Protein AF-A0A7R9HN26-F1 (afdb_monomer_lite)

Secondary structure (DSSP, 8-state):
-B-GGGGTT-TTS---HHHHHHHHHTS----EEEHHHHHHHHHHGGGGHHHHHHHTTSEEEPPTTSSSPPPHHHHHHHHHTTT-TT-PPEE-S-HHHHHHHHHSTT--EEEEETTEEEEPPPPHHHHHHHHHHHHHHHSPPHHHHHHHHHHHHHTT-----S----PPPPPPPPGGGS--------------------PPP-----HHHHHHHHHHHHHHHHHH--

Organism: NCBI:txid170555

Foldseek 3Di:
DEALQQPLVPPPDPAPCVPQVCVVVVHDDADEDEPLRLVVNVVVPPSRVVVNVNNVVGHYDYFPQPPPRDHRLVRVDVCCDQANPVLDEYEYPDPVSVVSQLNRANHWYWGDDHNHIDIDDRHPRNVVVVVVVCCVVPPQPPVRVVVVVVVCVVVVVPPPPPPPVPPDPPDDPDPVPDDDDDDDDDDDDDDDDDDDDDDDDPDDDDPVVVVVVVVVVVVVVVVVVD

pLDDT: mean 77.86, std 18.65, range [29.52, 96.06]

Radius of gyration: 32.42 Å; chains: 1; bounding box: 67×62×97 Å

Structure (mmCIF, N/CA/C/O backbone):
data_AF-A0A7R9HN26-F1
#
_entry.id   AF-A0A7R9HN26-F1
#
loop_
_atom_site.group_PDB
_atom_site.id
_atom_site.type_symbol
_atom_site.label_atom_id
_atom_site.label_alt_id
_atom_site.label_comp_id
_atom_site.label_asym_id
_atom_site.label_entity_id
_atom_site.label_seq_id
_atom_site.pdbx_PDB_ins_code
_atom_site.Cartn_x
_atom_site.Cartn_y
_atom_site.Cartn_z
_atom_site.occupancy
_atom_site.B_iso_or_equiv
_atom_site.auth_seq_id
_atom_site.auth_comp_id
_atom_site.auth_asym_id
_atom_site.auth_atom_id
_atom_site.pdbx_PDB_model_num
ATOM 1 N N . MET A 1 1 ? -1.290 -4.586 3.586 1.00 49.47 1 MET A N 1
ATOM 2 C CA . MET A 1 1 ? -1.528 -3.744 4.770 1.00 49.47 1 MET A CA 1
ATOM 3 C C . MET A 1 1 ? -2.700 -2.845 4.491 1.00 49.47 1 MET A C 1
ATOM 5 O O . MET A 1 1 ? -2.677 -2.164 3.473 1.00 49.47 1 MET A O 1
ATOM 9 N N . LEU A 1 2 ? -3.720 -2.919 5.337 1.00 50.34 2 LEU A N 1
ATOM 10 C CA . LEU A 1 2 ? -4.926 -2.104 5.226 1.00 50.34 2 LEU A CA 1
ATOM 11 C C . LEU A 1 2 ? -4.742 -0.807 6.033 1.00 50.34 2 LEU A C 1
ATOM 13 O O . LEU A 1 2 ? -4.215 -0.860 7.142 1.00 50.34 2 LEU A O 1
ATOM 17 N N . SER A 1 3 ? -5.102 0.338 5.451 1.00 43.00 3 SER A N 1
ATOM 18 C CA . SER A 1 3 ? -5.106 1.655 6.111 1.00 43.00 3 SER A CA 1
ATOM 19 C C . SER A 1 3 ? -6.468 1.945 6.753 1.00 43.00 3 SER A C 1
ATOM 21 O O . SER A 1 3 ? -7.490 1.485 6.248 1.00 43.00 3 SER A O 1
ATOM 23 N N . SER A 1 4 ? -6.472 2.732 7.831 1.00 41.75 4 SER A N 1
ATOM 24 C CA . SER A 1 4 ? -7.631 3.128 8.656 1.00 41.75 4 SER A CA 1
ATOM 25 C C . SER A 1 4 ? -8.745 3.837 7.874 1.00 41.75 4 SER A C 1
ATOM 27 O O . SER A 1 4 ? -9.917 3.664 8.182 1.00 41.75 4 SER A O 1
ATOM 29 N N . THR A 1 5 ? -8.398 4.568 6.815 1.00 47.69 5 THR A N 1
ATOM 30 C CA . THR A 1 5 ? -9.335 5.337 5.975 1.00 47.69 5 THR A CA 1
ATOM 31 C C . THR A 1 5 ? -10.152 4.488 5.004 1.00 47.69 5 THR A C 1
ATOM 33 O O . THR A 1 5 ? -10.906 5.030 4.200 1.00 47.69 5 THR A O 1
ATOM 36 N N . ALA A 1 6 ? -10.000 3.159 5.021 1.00 47.62 6 ALA A N 1
ATOM 37 C CA . ALA A 1 6 ? -10.590 2.296 4.007 1.00 47.62 6 ALA A CA 1
ATOM 38 C C . ALA A 1 6 ? -12.131 2.215 4.027 1.00 47.62 6 ALA A C 1
ATOM 40 O O . ALA A 1 6 ? -12.697 1.588 3.132 1.00 47.62 6 ALA A O 1
ATOM 41 N N . GLU A 1 7 ? -12.801 2.843 4.998 1.00 49.84 7 GLU A N 1
ATOM 42 C CA . GLU A 1 7 ? -14.206 2.546 5.307 1.00 49.84 7 GLU A CA 1
ATOM 43 C C . GLU A 1 7 ? -15.131 3.764 5.434 1.00 49.84 7 GLU A C 1
ATOM 45 O O . GLU A 1 7 ? -16.344 3.591 5.540 1.00 49.84 7 GLU A O 1
ATOM 50 N N . ASP A 1 8 ? -14.616 4.993 5.319 1.00 48.31 8 ASP A N 1
ATOM 51 C CA . ASP A 1 8 ? -15.431 6.209 5.505 1.00 48.31 8 ASP A CA 1
ATOM 52 C C . ASP A 1 8 ? -16.493 6.434 4.402 1.00 48.31 8 ASP A C 1
ATOM 54 O O . ASP A 1 8 ? -17.332 7.326 4.512 1.00 48.31 8 ASP A O 1
ATOM 58 N N . GLY A 1 9 ? -16.497 5.627 3.335 1.00 39.44 9 GLY A N 1
ATOM 59 C CA . GLY A 1 9 ? -17.510 5.683 2.276 1.00 39.44 9 GLY A CA 1
ATOM 60 C C . GLY A 1 9 ? -18.591 4.602 2.339 1.00 39.44 9 GLY A C 1
ATOM 61 O O . GLY A 1 9 ? -19.418 4.554 1.431 1.00 39.44 9 GLY A O 1
ATOM 62 N N . GLU A 1 10 ? -18.556 3.681 3.313 1.00 40.94 10 GLU A N 1
ATOM 63 C CA . GLU A 1 10 ? -19.122 2.353 3.053 1.00 40.94 10 GLU A CA 1
ATOM 64 C C . GLU A 1 10 ? -19.660 1.588 4.279 1.00 40.94 10 GLU A C 1
ATOM 66 O O . GLU A 1 10 ? -19.556 0.369 4.356 1.00 40.94 10 GLU A O 1
ATOM 71 N N . ILE A 1 11 ? -20.327 2.260 5.222 1.00 43.88 11 ILE A N 1
ATOM 72 C CA . ILE A 1 11 ? -21.072 1.545 6.284 1.00 43.88 11 ILE A CA 1
ATOM 73 C C . ILE A 1 11 ? -22.340 0.855 5.718 1.00 43.88 11 ILE A C 1
ATOM 75 O O . ILE A 1 11 ? -22.861 -0.084 6.317 1.00 43.88 11 ILE A O 1
ATOM 79 N N . GLU A 1 12 ? -22.811 1.228 4.519 1.00 44.06 12 GLU A N 1
ATOM 80 C CA . GLU A 1 12 ? -23.963 0.578 3.863 1.00 44.06 12 GLU A CA 1
ATOM 81 C C . GLU A 1 12 ? -23.637 -0.730 3.125 1.00 44.06 12 GLU A C 1
ATOM 83 O O . GLU A 1 12 ? -24.548 -1.466 2.738 1.00 44.06 12 GLU A O 1
ATOM 88 N N . ASN A 1 13 ? -22.362 -1.079 2.940 1.00 49.19 13 ASN A N 1
ATOM 89 C CA . ASN A 1 13 ? -22.001 -2.226 2.116 1.00 49.19 13 ASN A CA 1
ATOM 90 C C . ASN A 1 13 ? -21.044 -3.163 2.850 1.00 49.19 13 ASN A C 1
ATOM 92 O O . ASN A 1 13 ? -19.831 -2.999 2.823 1.00 49.19 13 ASN A O 1
ATOM 96 N N . GLN A 1 14 ? -21.616 -4.208 3.443 1.00 56.56 14 GLN A N 1
ATOM 97 C CA . GLN A 1 14 ? -20.903 -5.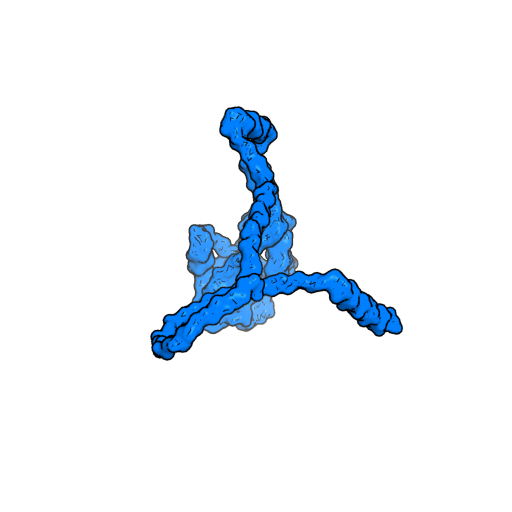333 4.049 1.00 56.56 14 GLN A CA 1
ATOM 98 C C . GLN A 1 14 ? -19.987 -6.036 3.030 1.00 56.56 14 GLN A C 1
ATOM 100 O O . GLN A 1 14 ? -20.379 -6.992 2.358 1.00 56.56 14 GLN A O 1
ATOM 105 N N . VAL A 1 15 ? -18.753 -5.559 2.896 1.00 67.06 15 VAL A N 1
ATOM 106 C CA . VAL A 1 15 ? -17.711 -6.207 2.101 1.00 67.06 15 VAL A CA 1
ATOM 107 C C . VAL A 1 15 ? -16.846 -7.052 3.031 1.00 67.06 15 VAL A C 1
ATOM 109 O O . VAL A 1 15 ? -16.063 -6.538 3.823 1.00 67.06 15 VAL A O 1
ATOM 112 N N . ASN A 1 16 ? -16.941 -8.378 2.909 1.00 80.50 16 ASN A N 1
ATOM 113 C CA . ASN A 1 16 ? -16.061 -9.300 3.630 1.00 80.50 16 ASN A CA 1
ATOM 114 C C . ASN A 1 16 ? -14.661 -9.309 2.993 1.00 80.50 16 ASN A C 1
ATOM 116 O O . ASN A 1 16 ? -14.330 -10.187 2.190 1.00 80.50 16 ASN A O 1
ATOM 120 N N . ILE A 1 17 ? -13.821 -8.341 3.374 1.00 83.62 17 ILE A N 1
ATOM 121 C CA . ILE A 1 17 ? -12.449 -8.145 2.863 1.00 83.62 17 ILE A CA 1
ATOM 122 C C . ILE A 1 17 ? -11.616 -9.435 2.966 1.00 83.62 17 ILE A C 1
ATOM 124 O O . ILE A 1 17 ? -10.848 -9.763 2.058 1.00 83.62 17 ILE A O 1
ATOM 128 N N . ARG A 1 18 ? -11.813 -10.206 4.045 1.00 84.31 18 ARG A N 1
ATOM 129 C CA . ARG A 1 18 ? -11.118 -11.475 4.305 1.00 84.31 18 ARG A CA 1
ATOM 130 C C . ARG A 1 18 ? -11.355 -12.533 3.230 1.00 84.31 18 ARG A C 1
ATOM 132 O O . ARG A 1 18 ? -10.456 -13.319 2.960 1.00 84.31 18 ARG A O 1
ATOM 139 N N . GLU A 1 19 ? -12.536 -12.552 2.623 1.00 85.44 19 GLU A N 1
ATOM 140 C CA . GLU A 1 19 ? -12.870 -13.509 1.569 1.00 85.44 19 GLU A CA 1
ATOM 141 C C . GLU A 1 19 ? -12.665 -12.935 0.173 1.00 85.44 19 GLU A C 1
ATOM 143 O O . GLU A 1 19 ? -12.217 -13.641 -0.729 1.00 85.44 19 GLU A O 1
ATOM 148 N N . GLN A 1 20 ? -13.013 -11.664 -0.025 1.00 87.38 20 GLN A N 1
ATOM 149 C CA . GLN A 1 20 ? -13.007 -11.063 -1.352 1.00 87.38 20 GLN A CA 1
ATOM 150 C C . GLN A 1 20 ? -11.598 -10.814 -1.885 1.00 87.38 20 GLN A C 1
ATOM 152 O O . GLN A 1 20 ? -11.372 -11.025 -3.072 1.00 87.38 20 GLN A O 1
ATOM 157 N N . ILE A 1 21 ? -10.642 -10.405 -1.042 1.00 89.56 21 ILE A N 1
ATOM 158 C CA . ILE A 1 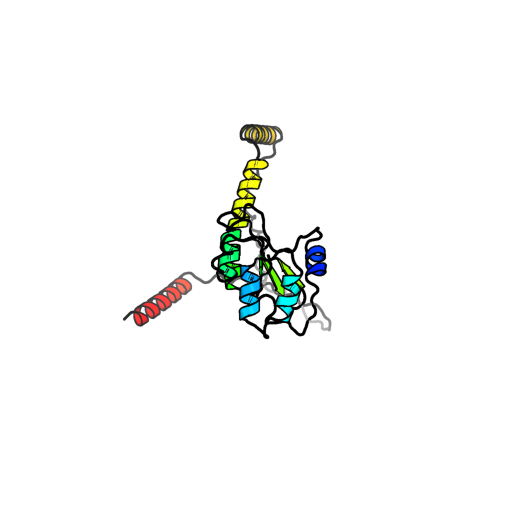21 ? -9.270 -10.151 -1.505 1.00 89.56 21 ILE A CA 1
ATOM 159 C C . ILE A 1 21 ? -8.598 -11.433 -2.030 1.00 89.56 21 ILE A C 1
ATOM 161 O O . ILE A 1 21 ? -8.080 -11.388 -3.147 1.00 89.56 21 ILE A O 1
ATOM 165 N N . PRO A 1 22 ? -8.619 -12.574 -1.308 1.00 91.69 22 PRO A N 1
ATOM 166 C CA . PRO A 1 22 ? -8.092 -13.832 -1.839 1.00 91.69 22 PRO A CA 1
ATOM 167 C C . PRO A 1 22 ? -8.783 -14.280 -3.130 1.00 91.69 22 PRO A C 1
ATOM 169 O O . PRO A 1 22 ? -8.108 -14.695 -4.066 1.00 91.69 22 PRO A O 1
ATOM 172 N N . LYS A 1 23 ? -10.118 -14.142 -3.209 1.00 91.19 23 LYS A N 1
ATOM 173 C CA . LYS A 1 23 ? -10.894 -14.467 -4.420 1.00 91.19 23 LYS A CA 1
ATOM 174 C C . LYS A 1 23 ? -10.490 -13.586 -5.606 1.00 91.19 23 LYS A C 1
ATOM 176 O O . LYS A 1 23 ? -10.356 -14.089 -6.710 1.00 91.19 23 LYS A O 1
ATOM 181 N N . TYR A 1 24 ? -10.274 -12.292 -5.377 1.00 91.25 24 TYR A N 1
ATOM 182 C CA . TYR A 1 24 ? -9.886 -11.338 -6.416 1.00 91.25 24 TYR A CA 1
ATOM 183 C C . TYR A 1 24 ? -8.452 -11.546 -6.920 1.00 91.25 24 TYR A C 1
ATOM 185 O O . TYR A 1 24 ? -8.186 -11.374 -8.105 1.00 91.25 24 TYR A O 1
ATOM 193 N N . LEU A 1 25 ? -7.523 -11.899 -6.027 1.00 91.25 25 LEU A N 1
ATOM 194 C CA . LEU A 1 25 ? -6.126 -12.157 -6.386 1.00 91.25 25 LEU A CA 1
ATOM 195 C C . LEU A 1 25 ? -5.873 -13.601 -6.844 1.00 91.25 25 LEU A C 1
ATOM 197 O O . LEU A 1 25 ? -4.751 -13.899 -7.245 1.00 91.25 25 LEU A O 1
ATOM 201 N N . GLU A 1 26 ? -6.882 -14.477 -6.754 1.00 92.69 26 GLU A N 1
ATOM 202 C CA . GLU A 1 26 ? -6.790 -15.918 -7.037 1.00 92.69 26 GLU A CA 1
ATOM 203 C C . GLU A 1 26 ? -5.602 -16.587 -6.318 1.00 92.69 26 GLU A C 1
ATOM 205 O O . GLU A 1 26 ? -4.936 -17.479 -6.840 1.00 92.69 26 GLU A O 1
ATOM 210 N N . ALA A 1 27 ? -5.310 -16.123 -5.100 1.00 91.88 27 ALA A N 1
ATOM 211 C CA . ALA A 1 27 ? -4.133 -16.519 -4.339 1.00 91.88 27 ALA A CA 1
ATOM 212 C C . ALA A 1 27 ? -4.418 -16.545 -2.835 1.00 91.88 27 ALA A C 1
ATOM 214 O O . ALA A 1 27 ? -5.320 -15.870 -2.332 1.00 91.88 27 ALA A O 1
ATOM 215 N N . GLU A 1 28 ? -3.604 -17.291 -2.089 1.00 92.19 28 GLU A N 1
ATOM 216 C CA . GLU A 1 28 ? -3.614 -17.235 -0.630 1.00 92.19 28 GLU A CA 1
ATOM 217 C C . GLU A 1 28 ? -2.995 -15.920 -0.146 1.00 92.19 28 GLU A C 1
ATOM 219 O O . GLU A 1 28 ? -1.841 -15.601 -0.441 1.00 92.19 28 GLU A O 1
ATOM 224 N N . VAL A 1 29 ? -3.762 -15.145 0.623 1.00 92.50 29 VAL A N 1
ATOM 225 C 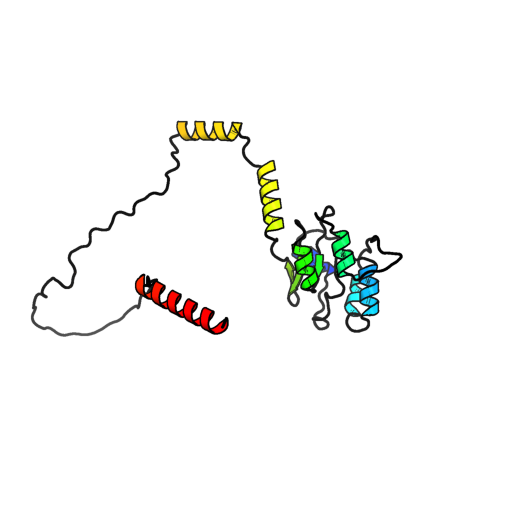CA . VAL A 1 29 ? -3.351 -13.812 1.078 1.00 92.50 29 VAL A CA 1
ATOM 226 C C . VAL A 1 29 ? -3.368 -13.747 2.597 1.00 92.50 29 VAL A C 1
ATOM 228 O O . VAL A 1 29 ? -4.354 -14.092 3.245 1.00 92.50 29 VAL A O 1
ATOM 231 N N . LYS A 1 30 ? -2.279 -13.230 3.172 1.00 93.19 30 LYS A N 1
ATOM 232 C CA . LYS A 1 30 ? -2.203 -12.882 4.595 1.00 93.19 30 LYS A CA 1
ATOM 233 C C . LYS A 1 30 ? -2.514 -11.401 4.771 1.00 93.19 30 LYS A C 1
ATOM 235 O O . LYS A 1 30 ? -1.733 -10.541 4.363 1.00 93.19 30 LYS A O 1
ATOM 240 N N . LEU A 1 31 ? -3.659 -11.108 5.382 1.00 92.62 31 LEU A N 1
ATOM 241 C CA . LEU A 1 31 ? -4.041 -9.744 5.733 1.00 92.62 31 LEU A CA 1
ATOM 242 C C . LEU A 1 31 ? -3.331 -9.328 7.021 1.00 92.62 31 LEU A C 1
ATOM 244 O O . LEU A 1 31 ? -3.377 -10.034 8.029 1.00 92.62 31 LEU A O 1
ATOM 248 N N . LEU A 1 32 ? -2.651 -8.185 6.951 1.00 94.50 32 LEU A N 1
ATOM 249 C CA . LEU A 1 32 ? -1.826 -7.646 8.026 1.00 94.50 32 LEU A CA 1
ATOM 250 C C . LEU A 1 32 ? -2.171 -6.179 8.281 1.00 94.50 32 LEU A C 1
ATOM 252 O O . LEU A 1 32 ? -2.456 -5.431 7.338 1.00 94.50 32 LEU A O 1
ATOM 256 N N . THR A 1 33 ? -2.057 -5.775 9.541 1.00 94.62 33 THR A N 1
ATOM 257 C CA . THR A 1 33 ? -2.163 -4.389 10.012 1.00 94.62 33 THR A CA 1
ATOM 258 C C . THR A 1 33 ? -0.950 -4.012 10.869 1.00 94.62 33 THR A C 1
ATOM 260 O O . THR A 1 33 ? -0.081 -4.848 11.110 1.00 94.62 33 THR A O 1
ATOM 263 N N . THR A 1 34 ? -0.854 -2.763 11.319 1.00 95.06 34 THR A N 1
ATOM 264 C CA . THR A 1 34 ? 0.200 -2.289 12.228 1.00 95.06 34 THR A CA 1
ATOM 265 C C . THR A 1 34 ? -0.412 -1.665 13.474 1.00 95.06 34 THR A C 1
ATOM 267 O O . THR A 1 34 ? -1.555 -1.208 13.459 1.00 95.06 34 THR A O 1
ATOM 270 N N . GLN A 1 35 ? 0.369 -1.592 14.552 1.00 94.12 35 GLN A N 1
ATOM 271 C CA . GLN A 1 35 ? -0.090 -0.959 15.789 1.00 94.12 35 GLN A CA 1
ATOM 272 C C . GLN A 1 35 ? -0.461 0.519 15.578 1.00 94.12 35 GLN A C 1
ATOM 274 O O . GLN A 1 35 ? -1.442 0.991 16.143 1.00 94.12 35 GLN A O 1
ATOM 279 N N . CYS A 1 36 ? 0.275 1.240 14.725 1.00 95.31 36 CYS A N 1
ATOM 280 C CA . CYS A 1 36 ? -0.034 2.633 14.396 1.00 95.31 36 CYS A CA 1
ATOM 281 C C . CYS A 1 36 ? -1.402 2.791 13.723 1.00 95.31 36 CYS A C 1
ATOM 283 O O . CYS A 1 36 ? -2.131 3.713 14.073 1.00 95.31 36 CYS A O 1
ATOM 285 N N . VAL A 1 37 ? -1.763 1.884 12.804 1.00 94.44 37 VAL A N 1
ATOM 286 C CA . VAL A 1 37 ? -3.075 1.899 12.129 1.00 94.44 37 VAL A CA 1
ATOM 287 C C . VAL A 1 37 ? -4.201 1.686 13.139 1.00 94.44 37 VAL A C 1
ATOM 289 O O . VAL A 1 37 ? -5.195 2.403 13.103 1.00 94.44 37 VAL A O 1
ATOM 292 N N . ILE A 1 38 ? -4.033 0.730 14.059 1.00 93.69 38 ILE A N 1
ATOM 293 C CA . ILE A 1 38 ? -5.032 0.439 15.097 1.00 93.69 38 ILE A CA 1
ATOM 294 C C . ILE A 1 38 ? -5.228 1.660 16.007 1.00 93.69 38 ILE A C 1
ATOM 296 O O . ILE A 1 38 ? -6.360 2.082 16.216 1.00 93.69 38 ILE A O 1
ATOM 300 N N . ILE A 1 39 ? -4.136 2.261 16.494 1.00 93.88 39 ILE A N 1
ATOM 301 C CA . ILE A 1 39 ? -4.187 3.432 17.387 1.00 93.88 39 ILE A CA 1
ATOM 302 C C . ILE A 1 39 ? -4.808 4.645 16.685 1.00 93.88 39 ILE A C 1
ATOM 304 O O . ILE A 1 39 ? -5.548 5.406 17.301 1.00 93.88 39 ILE A O 1
ATOM 308 N N . GLU A 1 40 ? -4.501 4.867 15.408 1.00 93.62 40 GLU A N 1
ATOM 309 C CA . GLU A 1 40 ? -5.102 5.963 14.646 1.00 93.62 40 GLU A CA 1
ATOM 310 C C . GLU A 1 40 ? -6.605 5.749 14.432 1.00 93.62 40 GLU A C 1
ATOM 312 O O . GLU A 1 40 ? -7.383 6.669 14.670 1.00 93.62 40 GLU A O 1
ATOM 317 N N . ALA A 1 41 ? -7.027 4.534 14.069 1.00 91.62 41 ALA A N 1
ATOM 318 C CA . ALA A 1 41 ? -8.444 4.200 13.934 1.00 91.62 41 ALA A CA 1
ATOM 319 C C . ALA A 1 41 ? -9.204 4.333 15.269 1.00 91.62 41 ALA A C 1
ATOM 321 O O . ALA A 1 41 ? -10.327 4.829 15.291 1.00 91.62 41 ALA A O 1
ATOM 322 N N . GLU A 1 42 ? -8.584 3.979 16.400 1.00 92.62 42 GLU A N 1
ATOM 323 C CA . GLU A 1 42 ? -9.153 4.215 17.738 1.00 92.62 42 GLU A CA 1
ATOM 324 C C . GLU A 1 42 ? -9.339 5.705 18.045 1.00 92.62 42 GLU A C 1
ATOM 326 O O . GLU A 1 42 ? -10.343 6.083 18.646 1.00 92.62 42 GLU A O 1
ATOM 331 N N . LYS A 1 43 ? -8.406 6.560 17.606 1.00 92.81 43 LYS A N 1
ATOM 332 C CA . LYS A 1 43 ? -8.500 8.019 17.780 1.00 92.81 43 LYS A CA 1
ATOM 333 C C . LYS A 1 43 ? -9.591 8.655 16.921 1.00 92.81 43 LYS A C 1
ATOM 335 O O . LYS A 1 43 ? -10.176 9.646 17.347 1.00 92.81 43 LYS A O 1
ATOM 340 N N . LEU A 1 44 ? -9.846 8.112 15.731 1.00 88.88 44 LEU A N 1
ATOM 341 C CA . LEU A 1 44 ? -10.915 8.575 14.837 1.00 88.88 44 LEU A CA 1
ATOM 342 C C . LEU A 1 44 ? -12.315 8.227 15.382 1.00 88.88 44 LEU A C 1
ATOM 344 O O . LEU A 1 44 ? -13.276 8.947 15.124 1.00 88.88 44 LEU A O 1
ATOM 348 N N . GLY A 1 45 ? -12.426 7.183 16.208 1.00 87.81 45 GLY A N 1
ATOM 349 C CA . GLY A 1 45 ? -13.622 6.908 17.000 1.00 87.81 45 GLY A CA 1
ATOM 350 C C . GLY A 1 45 ? -14.770 6.295 16.196 1.00 87.81 45 GLY A C 1
ATOM 351 O O . GLY A 1 45 ? -14.587 5.315 15.474 1.00 87.81 45 GLY A O 1
ATOM 352 N N . SER A 1 46 ? -15.986 6.823 16.373 1.00 86.00 46 SER A N 1
ATOM 353 C CA . SER A 1 46 ? -17.220 6.204 15.868 1.00 86.00 46 SER A CA 1
ATOM 354 C C . SER A 1 46 ? -17.330 6.166 14.343 1.00 86.00 46 SER A C 1
ATOM 356 O O . SER A 1 46 ? -17.999 5.273 13.828 1.00 86.00 46 SER A O 1
ATOM 358 N N . SER A 1 47 ? -16.662 7.073 13.619 1.00 83.94 47 SER A N 1
ATOM 359 C CA . SER A 1 47 ? -16.717 7.121 12.150 1.00 83.94 47 SER A CA 1
ATOM 360 C C . SER A 1 47 ? -16.132 5.867 11.497 1.00 83.94 47 SER A C 1
ATOM 362 O O . SER A 1 47 ? -16.678 5.375 10.517 1.00 83.94 47 SER A O 1
ATOM 364 N N . VAL A 1 48 ? -15.076 5.302 12.090 1.00 85.12 48 VAL A N 1
ATOM 365 C CA . VAL A 1 48 ? -14.340 4.133 11.577 1.00 85.12 48 VAL A CA 1
ATOM 366 C C . VAL A 1 48 ? -14.456 2.919 12.500 1.00 85.12 48 VAL A C 1
ATOM 368 O O . VAL A 1 48 ? -13.618 2.018 12.472 1.00 85.12 48 VAL A O 1
ATOM 371 N N . PHE A 1 49 ? -15.483 2.866 13.353 1.00 87.12 49 PHE A N 1
ATOM 372 C CA . PHE A 1 49 ? -15.606 1.790 14.340 1.00 87.12 49 PHE A CA 1
ATOM 373 C C . PHE A 1 49 ? -15.759 0.406 13.690 1.00 87.12 49 PHE A C 1
ATOM 375 O O . PHE A 1 49 ? -15.145 -0.561 14.147 1.00 87.12 49 PHE A O 1
ATOM 382 N N . GLY A 1 50 ? -16.520 0.316 12.591 1.00 86.19 50 GLY A N 1
ATOM 383 C CA . GLY A 1 50 ? -16.607 -0.904 11.779 1.00 86.19 50 GLY A CA 1
ATOM 384 C C . GLY A 1 50 ? -15.225 -1.357 11.298 1.00 86.19 50 GLY A C 1
ATOM 385 O O . GLY A 1 50 ? -14.842 -2.513 11.505 1.00 86.19 50 GLY A O 1
ATOM 386 N N . ALA A 1 51 ? -14.432 -0.400 10.816 1.00 84.56 51 ALA A N 1
ATOM 387 C CA . ALA A 1 51 ? -13.083 -0.639 10.316 1.00 84.56 51 ALA A CA 1
ATOM 388 C C . ALA A 1 51 ? -12.153 -1.141 11.381 1.00 84.56 51 ALA A C 1
ATOM 390 O O . ALA A 1 51 ? -11.413 -2.103 11.187 1.00 84.56 51 ALA A O 1
ATOM 391 N N . LEU A 1 52 ? -12.225 -0.516 12.547 1.00 89.50 52 LEU A N 1
ATOM 392 C CA . LEU A 1 52 ? -11.427 -0.903 13.683 1.00 89.50 52 LEU A CA 1
ATOM 393 C C . LEU A 1 52 ? -11.688 -2.365 14.068 1.00 89.50 52 LEU A C 1
ATOM 395 O O . LEU A 1 52 ? -10.739 -3.099 14.346 1.00 89.50 52 LEU A O 1
ATOM 399 N N . MET A 1 53 ? -12.950 -2.807 14.057 1.00 89.38 53 MET A N 1
ATOM 400 C CA . MET A 1 53 ? -13.307 -4.194 14.374 1.00 89.38 53 MET A CA 1
ATOM 401 C C . MET A 1 53 ? -12.755 -5.185 13.352 1.00 89.38 53 MET A C 1
ATOM 403 O O . MET A 1 53 ? -12.252 -6.238 13.741 1.00 89.38 53 MET A O 1
ATOM 407 N N . ILE A 1 54 ? -12.793 -4.844 12.065 1.00 88.69 54 ILE A N 1
ATOM 408 C CA . ILE A 1 54 ? -12.248 -5.686 10.995 1.00 88.69 54 ILE A CA 1
ATOM 409 C C . ILE A 1 54 ? -10.716 -5.723 11.072 1.00 88.69 54 ILE A C 1
ATOM 411 O O . ILE A 1 54 ? -10.109 -6.794 11.055 1.00 88.69 54 ILE A O 1
ATOM 415 N N . VAL A 1 55 ? -10.076 -4.564 11.225 1.00 89.44 55 VAL A N 1
ATOM 416 C CA . VAL A 1 55 ? -8.617 -4.430 11.281 1.00 89.44 55 VAL A CA 1
ATOM 417 C C . VAL A 1 55 ? -8.023 -5.189 12.470 1.00 89.44 55 VAL A C 1
ATOM 419 O O . VAL A 1 55 ? -6.974 -5.816 12.316 1.00 89.44 55 VAL A O 1
ATOM 422 N N . LYS A 1 56 ? -8.701 -5.205 13.626 1.00 90.81 56 LYS A N 1
ATOM 423 C CA . LYS A 1 56 ? -8.279 -5.975 14.812 1.00 90.81 56 LYS A CA 1
ATOM 424 C C . LYS A 1 56 ? -8.289 -7.494 14.607 1.00 90.81 56 LYS A C 1
ATOM 426 O O . LYS A 1 56 ? -7.619 -8.199 15.355 1.00 90.81 56 LYS A O 1
ATOM 431 N N . GLN A 1 57 ? -9.013 -8.010 13.611 1.00 90.12 57 GLN A N 1
ATOM 432 C CA . GLN A 1 57 ? -9.012 -9.441 13.278 1.00 90.12 57 GLN A CA 1
ATOM 433 C C . GLN A 1 57 ? -7.796 -9.854 12.437 1.00 90.12 57 GLN A C 1
ATOM 435 O O . GLN A 1 57 ? -7.510 -11.046 12.306 1.00 90.12 57 GLN A O 1
ATOM 440 N N . PHE A 1 58 ? -7.094 -8.897 11.826 1.00 91.12 58 PHE A N 1
ATOM 441 C CA . PHE A 1 58 ? -5.916 -9.175 11.011 1.00 91.12 58 PHE A CA 1
ATOM 442 C C . PHE A 1 58 ? -4.661 -9.350 11.863 1.00 91.12 58 PHE A C 1
ATOM 444 O O . PHE A 1 58 ? -4.578 -8.898 13.001 1.00 91.12 58 PHE A O 1
ATOM 451 N N . GLY A 1 59 ? -3.644 -9.998 11.290 1.00 92.88 59 GLY A N 1
ATOM 452 C CA . GLY A 1 59 ? -2.369 -10.164 11.979 1.00 92.88 59 GLY A CA 1
ATOM 453 C C . GLY A 1 59 ? -1.663 -8.821 12.169 1.00 92.88 59 GLY A C 1
ATOM 454 O O . GLY A 1 59 ? -1.426 -8.096 11.200 1.00 92.88 59 GLY A O 1
ATOM 455 N N . THR A 1 60 ? -1.281 -8.495 13.402 1.00 93.06 60 THR A N 1
ATOM 456 C CA . THR A 1 60 ? -0.509 -7.281 13.687 1.00 93.06 60 THR A CA 1
ATOM 457 C C . THR A 1 60 ? 0.965 -7.499 13.361 1.00 93.06 60 THR A C 1
ATOM 459 O O . THR A 1 60 ? 1.650 -8.308 13.988 1.00 93.06 60 THR A O 1
ATOM 462 N N . HIS A 1 61 ? 1.479 -6.747 12.394 1.00 93.00 61 HIS A N 1
ATOM 463 C CA . HIS A 1 61 ? 2.901 -6.672 12.104 1.00 93.00 61 HIS A CA 1
ATOM 464 C C . HIS A 1 61 ? 3.559 -5.618 12.998 1.00 93.00 61 HIS A C 1
ATOM 466 O O . HIS A 1 61 ? 3.104 -4.476 13.087 1.00 93.00 61 HIS A O 1
ATOM 472 N N . LYS A 1 62 ? 4.672 -5.988 13.636 1.00 91.88 62 LYS A N 1
ATOM 473 C CA . LYS A 1 62 ? 5.450 -5.070 14.475 1.00 91.88 62 LYS A CA 1
ATOM 474 C C . LYS A 1 62 ? 6.100 -4.001 13.594 1.00 91.88 62 LYS A C 1
ATOM 476 O O . LYS A 1 62 ? 6.864 -4.326 12.686 1.00 91.88 62 LYS A O 1
ATOM 481 N N . CYS A 1 63 ? 5.771 -2.738 13.839 1.00 92.25 63 CYS A N 1
ATOM 482 C CA . CYS A 1 63 ? 6.426 -1.581 13.231 1.00 92.25 63 CYS A CA 1
ATOM 483 C C . CYS A 1 63 ? 7.475 -0.999 14.193 1.00 92.25 63 CYS A C 1
ATOM 485 O O . CYS A 1 63 ? 7.399 -1.222 15.399 1.00 92.25 63 CYS A O 1
ATOM 487 N N . GLY A 1 64 ? 8.425 -0.211 13.685 1.00 91.94 64 GLY A N 1
ATOM 488 C CA . GLY A 1 64 ? 9.460 0.456 14.495 1.00 91.94 64 GLY A CA 1
ATOM 489 C C . GLY A 1 64 ? 8.969 1.635 15.351 1.00 91.94 64 GLY A C 1
ATOM 490 O O . GLY A 1 64 ? 9.782 2.422 15.814 1.00 91.94 64 GLY A O 1
ATOM 491 N N . HIS A 1 65 ? 7.655 1.787 15.540 1.00 93.50 65 HIS A N 1
ATOM 492 C CA . HIS A 1 65 ? 7.018 2.957 16.160 1.00 93.50 65 HIS A CA 1
ATOM 493 C C . HIS A 1 65 ? 6.199 2.596 17.413 1.00 93.50 65 HIS A C 1
ATOM 495 O O . HIS A 1 65 ? 5.232 3.284 17.733 1.00 93.50 65 HIS A O 1
ATOM 501 N N . ASN A 1 66 ? 6.529 1.496 18.098 1.00 84.75 66 ASN A N 1
ATOM 502 C CA . ASN A 1 66 ? 5.744 1.024 19.248 1.00 84.75 66 ASN A CA 1
ATOM 503 C C . ASN A 1 66 ? 5.741 2.035 20.406 1.00 84.75 66 ASN A C 1
ATOM 505 O O . ASN A 1 66 ? 4.694 2.264 21.002 1.00 84.75 66 ASN A O 1
ATOM 509 N N . ASP A 1 67 ? 6.881 2.677 20.674 1.00 87.19 67 ASP A N 1
ATOM 510 C CA . ASP A 1 67 ? 7.019 3.631 21.785 1.00 87.19 67 ASP A CA 1
ATOM 511 C C . ASP A 1 67 ? 6.398 4.998 21.467 1.00 87.19 67 ASP A C 1
ATOM 513 O O . ASP A 1 67 ? 5.914 5.703 22.350 1.00 87.19 67 ASP A O 1
ATOM 517 N N . LYS A 1 68 ? 6.424 5.389 20.187 1.00 92.12 68 LYS A N 1
ATOM 518 C CA . LYS A 1 68 ? 5.893 6.664 19.689 1.00 92.12 68 LYS A CA 1
ATOM 519 C C . LYS A 1 68 ? 5.073 6.421 18.422 1.00 92.12 68 LYS A C 1
ATOM 521 O O . LYS A 1 68 ? 5.630 6.476 17.323 1.00 92.12 68 LYS A O 1
ATOM 526 N N . PRO A 1 69 ? 3.762 6.152 18.560 1.00 93.62 69 PRO A N 1
ATOM 527 C CA . PRO A 1 69 ? 2.884 5.933 17.423 1.00 93.62 69 PRO A CA 1
ATOM 528 C C . PRO A 1 69 ? 2.863 7.147 16.493 1.00 93.62 69 PRO A C 1
ATOM 530 O O . PRO A 1 69 ? 2.623 8.275 16.924 1.00 93.62 69 PRO A O 1
ATOM 533 N N . VAL A 1 70 ? 3.086 6.894 15.208 1.00 96.00 70 VAL A N 1
ATOM 534 C CA . VAL A 1 70 ? 2.999 7.885 14.126 1.00 96.00 70 VAL A CA 1
ATOM 535 C C . VAL A 1 70 ? 1.698 7.686 13.333 1.00 96.00 70 VAL A C 1
ATOM 537 O O . VAL A 1 70 ? 1.074 6.630 13.479 1.00 96.00 70 VAL A O 1
ATOM 540 N N . PRO A 1 71 ? 1.278 8.648 12.489 1.00 95.06 71 PRO A N 1
ATOM 541 C CA . PRO A 1 71 ? 0.129 8.466 11.598 1.00 95.06 71 PRO A CA 1
ATOM 542 C C . PRO A 1 71 ? 0.269 7.215 10.721 1.00 95.06 71 PRO A C 1
ATOM 544 O O . PRO A 1 71 ? 1.391 6.840 10.348 1.00 95.06 71 PRO A O 1
ATOM 547 N N . ALA A 1 72 ? -0.843 6.561 10.362 1.00 94.38 72 ALA A N 1
ATOM 548 C CA . ALA A 1 72 ? -0.775 5.289 9.638 1.00 94.38 72 ALA A CA 1
ATOM 549 C C . ALA A 1 72 ? -0.088 5.428 8.283 1.00 94.38 72 ALA A C 1
ATOM 551 O O . ALA A 1 72 ? 0.710 4.565 7.918 1.00 94.38 72 ALA A O 1
ATOM 552 N N . SER A 1 73 ? -0.345 6.522 7.562 1.00 94.81 73 SER A N 1
ATOM 553 C CA . SER A 1 73 ? 0.278 6.804 6.266 1.00 94.81 73 SER A CA 1
ATOM 554 C C . SER A 1 73 ? 1.808 6.784 6.359 1.00 94.81 73 SER A C 1
ATOM 556 O O . SER A 1 73 ? 2.472 6.074 5.604 1.00 94.81 73 SER A O 1
ATOM 558 N N . VAL A 1 74 ? 2.370 7.471 7.357 1.00 95.56 74 VAL A N 1
ATOM 559 C CA . VAL A 1 74 ? 3.816 7.518 7.623 1.00 95.56 74 VAL A CA 1
ATOM 560 C C . VAL A 1 74 ? 4.346 6.144 8.033 1.00 95.56 74 VAL A C 1
ATOM 562 O O . VAL A 1 74 ? 5.393 5.714 7.547 1.00 95.56 74 VAL A O 1
ATOM 565 N N . CYS A 1 75 ? 3.618 5.423 8.890 1.00 96.06 75 CYS A N 1
ATOM 566 C CA . CYS A 1 75 ? 4.012 4.085 9.322 1.00 96.06 75 CYS A CA 1
ATOM 567 C C . CYS A 1 75 ? 4.100 3.107 8.139 1.00 96.06 75 CYS A C 1
ATOM 569 O O . CYS A 1 75 ? 5.114 2.432 7.965 1.00 96.06 75 CYS A O 1
ATOM 571 N N . LEU A 1 76 ? 3.067 3.071 7.294 1.00 95.25 76 LEU A N 1
ATOM 572 C CA . LEU A 1 76 ? 2.987 2.182 6.135 1.00 95.25 76 LEU A CA 1
ATOM 573 C C . LEU A 1 76 ? 4.071 2.499 5.097 1.00 95.25 76 LEU A C 1
ATOM 575 O O . LEU A 1 76 ? 4.710 1.581 4.585 1.00 95.25 76 LEU A O 1
ATOM 579 N N . LEU A 1 77 ? 4.337 3.781 4.831 1.00 95.19 77 LEU A N 1
ATOM 580 C CA . LEU A 1 77 ? 5.420 4.196 3.933 1.00 95.19 77 LEU A CA 1
ATOM 581 C C . LEU A 1 77 ? 6.802 3.818 4.481 1.00 95.19 77 LEU A C 1
ATOM 583 O O . LEU A 1 77 ? 7.637 3.305 3.737 1.00 95.19 77 LEU A O 1
ATOM 587 N N . SER A 1 78 ? 7.026 3.995 5.786 1.00 95.12 78 SER A N 1
ATOM 588 C CA . SER A 1 78 ? 8.261 3.564 6.456 1.00 95.12 78 SER A CA 1
ATOM 589 C C . SER A 1 78 ? 8.485 2.051 6.317 1.00 95.12 78 SER A C 1
ATOM 591 O O . SER A 1 78 ? 9.594 1.606 6.025 1.00 95.12 78 SER A O 1
ATOM 593 N N . MET A 1 79 ? 7.418 1.249 6.414 1.00 94.06 79 MET A N 1
ATOM 594 C CA . MET A 1 79 ? 7.492 -0.206 6.238 1.00 94.06 79 MET A CA 1
ATOM 595 C C . MET A 1 79 ? 7.774 -0.660 4.802 1.00 94.06 79 MET A C 1
ATOM 597 O O . MET A 1 79 ? 8.393 -1.709 4.608 1.00 94.06 79 MET A O 1
ATOM 601 N N . LEU A 1 80 ? 7.315 0.091 3.800 1.00 94.19 80 LEU A N 1
ATOM 602 C CA . LEU A 1 80 ? 7.642 -0.172 2.396 1.00 94.19 80 LEU A CA 1
ATOM 603 C C . LEU A 1 80 ? 9.105 0.169 2.079 1.00 94.19 80 LEU A C 1
ATOM 605 O O . LEU A 1 80 ? 9.741 -0.506 1.262 1.00 94.19 80 LEU A O 1
ATOM 609 N N . GLY A 1 81 ? 9.643 1.215 2.711 1.00 93.12 81 GLY A N 1
ATOM 610 C CA . GLY A 1 81 ? 10.970 1.742 2.410 1.00 93.12 81 GLY A CA 1
ATOM 611 C C . GLY A 1 81 ? 11.106 2.178 0.944 1.00 93.12 81 GLY A C 1
ATOM 612 O O . GLY A 1 81 ? 10.130 2.510 0.277 1.00 93.12 81 GLY A O 1
ATOM 613 N N . GLY A 1 82 ? 12.330 2.164 0.406 1.00 91.81 82 GLY A N 1
ATOM 614 C CA . GLY A 1 82 ? 12.590 2.638 -0.963 1.00 91.81 82 GLY A CA 1
ATOM 615 C C . GLY A 1 82 ? 12.299 1.630 -2.082 1.00 91.81 82 GLY A C 1
ATOM 616 O O . GLY A 1 82 ? 12.215 2.012 -3.248 1.00 91.81 82 GLY A O 1
ATOM 617 N N . ALA A 1 83 ? 12.182 0.338 -1.766 1.00 90.25 83 ALA A N 1
ATOM 618 C CA . ALA A 1 83 ? 12.129 -0.720 -2.780 1.00 90.25 83 ALA A CA 1
ATOM 619 C C . ALA A 1 83 ? 11.110 -1.832 -2.504 1.00 90.25 83 ALA A C 1
ATOM 621 O O . ALA A 1 83 ? 11.090 -2.795 -3.270 1.00 90.25 83 ALA A O 1
ATOM 622 N N . ASN A 1 84 ? 10.317 -1.722 -1.431 1.00 94.56 84 ASN A N 1
ATOM 623 C CA . ASN A 1 84 ? 9.351 -2.736 -1.010 1.00 94.56 84 ASN A CA 1
ATOM 624 C C . ASN A 1 84 ? 9.948 -4.157 -0.989 1.00 94.56 84 ASN A C 1
ATOM 626 O O . ASN A 1 84 ? 9.455 -5.072 -1.649 1.00 94.56 84 ASN A O 1
ATOM 630 N N . SER A 1 85 ? 11.043 -4.349 -0.246 1.00 91.75 85 SER A N 1
ATOM 631 C CA . SER A 1 85 ? 11.773 -5.629 -0.178 1.00 91.75 85 SER A CA 1
ATOM 632 C C . SER A 1 85 ? 10.895 -6.795 0.286 1.00 91.75 85 SER A C 1
ATOM 634 O O . SER A 1 85 ? 11.015 -7.909 -0.219 1.00 91.75 85 SER A O 1
ATOM 636 N N . ASN A 1 86 ? 9.965 -6.514 1.199 1.00 91.06 86 ASN A N 1
ATOM 637 C CA . ASN A 1 86 ? 9.011 -7.480 1.739 1.00 91.06 86 ASN A CA 1
ATOM 638 C C . ASN A 1 86 ? 7.804 -7.726 0.816 1.00 91.06 86 ASN A C 1
ATOM 640 O O . ASN A 1 86 ? 6.972 -8.577 1.124 1.00 91.06 86 ASN A O 1
ATOM 644 N N . ARG A 1 87 ? 7.719 -7.020 -0.324 1.00 92.50 87 ARG A N 1
ATOM 645 C CA . ARG A 1 87 ? 6.684 -7.177 -1.360 1.00 92.50 87 ARG A CA 1
ATOM 646 C C . ARG A 1 87 ? 5.264 -7.026 -0.814 1.00 92.50 87 ARG A C 1
ATOM 648 O O . ARG A 1 87 ? 4.366 -7.801 -1.139 1.00 92.50 87 ARG A O 1
ATOM 655 N N . TYR A 1 88 ? 5.055 -6.015 0.023 1.00 94.56 88 TYR A N 1
ATOM 656 C CA . TYR A 1 88 ? 3.735 -5.715 0.554 1.00 94.56 88 TYR A CA 1
ATOM 657 C C . TYR A 1 88 ? 2.810 -5.156 -0.522 1.00 94.56 88 TYR A C 1
ATOM 659 O O . TYR A 1 88 ? 3.213 -4.348 -1.358 1.00 94.56 88 TYR A O 1
ATOM 667 N N . PHE A 1 89 ? 1.543 -5.547 -0.430 1.00 94.69 89 PHE A N 1
ATOM 668 C CA . PHE A 1 89 ? 0.433 -4.854 -1.069 1.00 94.69 89 PHE A CA 1
ATOM 669 C C . PHE A 1 89 ? -0.112 -3.835 -0.073 1.00 94.69 89 PHE A C 1
ATOM 671 O O . PHE A 1 89 ? -0.329 -4.168 1.100 1.00 94.69 89 PHE A O 1
ATOM 678 N N . ILE A 1 90 ? -0.355 -2.611 -0.521 1.00 95.19 90 ILE A N 1
ATOM 679 C CA . ILE A 1 90 ? -1.069 -1.609 0.272 1.00 95.19 90 ILE A CA 1
ATOM 680 C C . ILE A 1 90 ? -2.529 -1.627 -0.141 1.00 95.19 90 ILE A C 1
ATOM 682 O O . ILE A 1 90 ? -2.825 -1.607 -1.325 1.00 95.19 90 ILE A O 1
ATOM 686 N N . ALA A 1 91 ? -3.436 -1.657 0.825 1.00 93.19 91 ALA A N 1
ATOM 687 C CA . ALA A 1 91 ? -4.863 -1.542 0.599 1.00 93.19 91 ALA A CA 1
ATOM 688 C C . ALA A 1 91 ? -5.377 -0.305 1.348 1.00 93.19 91 ALA A C 1
ATOM 690 O O . ALA A 1 91 ? -5.340 -0.259 2.574 1.00 93.19 91 ALA A O 1
ATOM 691 N N . THR A 1 92 ? -5.773 0.741 0.629 1.00 92.00 92 THR A N 1
ATOM 692 C CA . THR A 1 92 ? -6.143 2.028 1.242 1.00 92.00 92 THR A CA 1
ATOM 693 C C . THR A 1 92 ? -7.125 2.796 0.369 1.00 92.00 92 THR A C 1
ATOM 695 O O . THR A 1 92 ? -7.011 2.763 -0.857 1.00 92.00 92 THR A O 1
ATOM 698 N N . GLN A 1 93 ? -8.053 3.528 0.988 1.00 89.19 93 GLN A N 1
ATOM 699 C CA . GLN A 1 93 ? -8.912 4.481 0.276 1.00 89.19 93 GLN A CA 1
ATOM 700 C C . GLN A 1 93 ? -8.333 5.894 0.218 1.00 89.19 93 GLN A C 1
ATOM 702 O O . GLN A 1 93 ? -8.731 6.680 -0.643 1.00 89.19 93 GLN A O 1
ATOM 707 N N . ASP A 1 94 ? -7.362 6.211 1.076 1.00 91.75 94 ASP A N 1
ATOM 708 C CA . ASP A 1 94 ? -6.702 7.511 1.049 1.00 91.75 94 ASP A CA 1
ATOM 709 C C . ASP A 1 94 ? -5.890 7.691 -0.243 1.00 91.75 94 ASP A C 1
ATOM 711 O O . ASP A 1 94 ? -4.923 6.973 -0.513 1.00 91.75 94 ASP A O 1
ATOM 715 N N . ARG A 1 95 ? -6.275 8.698 -1.031 1.00 92.38 95 ARG A N 1
ATOM 716 C CA . ARG A 1 95 ? -5.661 9.039 -2.317 1.00 92.38 95 ARG A CA 1
ATOM 717 C C . ARG A 1 95 ? -4.225 9.530 -2.178 1.00 92.38 95 ARG A C 1
ATOM 719 O O . ARG A 1 95 ? -3.441 9.336 -3.108 1.00 92.38 95 ARG A O 1
ATOM 726 N N . GLU A 1 96 ? -3.862 10.156 -1.066 1.00 94.88 96 GLU A N 1
ATOM 727 C CA . GLU A 1 96 ? -2.498 10.636 -0.836 1.00 94.88 96 GLU A CA 1
ATOM 728 C C . GLU A 1 96 ? -1.555 9.468 -0.553 1.00 94.88 96 GLU A C 1
ATOM 730 O O . GLU A 1 96 ? -0.487 9.352 -1.172 1.00 94.88 96 GLU A O 1
ATOM 735 N N . LEU A 1 97 ? -1.995 8.524 0.284 1.00 94.06 97 LEU A N 1
ATOM 736 C CA . LEU A 1 97 ? -1.268 7.282 0.510 1.00 94.06 97 LEU A CA 1
ATOM 737 C C . LEU A 1 97 ? -1.146 6.437 -0.770 1.00 94.06 97 LEU A C 1
ATOM 739 O O . LEU A 1 97 ? -0.079 5.888 -1.035 1.00 94.06 97 LEU A O 1
ATOM 743 N N . GLN A 1 98 ? -2.182 6.374 -1.616 1.00 94.50 98 GLN A N 1
ATOM 744 C CA . GLN A 1 98 ? -2.099 5.677 -2.914 1.00 94.50 98 GLN A CA 1
ATOM 745 C C . GLN A 1 98 ? -0.998 6.264 -3.811 1.00 94.50 98 GLN A C 1
ATOM 747 O O . GLN A 1 98 ? -0.195 5.519 -4.381 1.00 94.50 98 GLN A O 1
ATO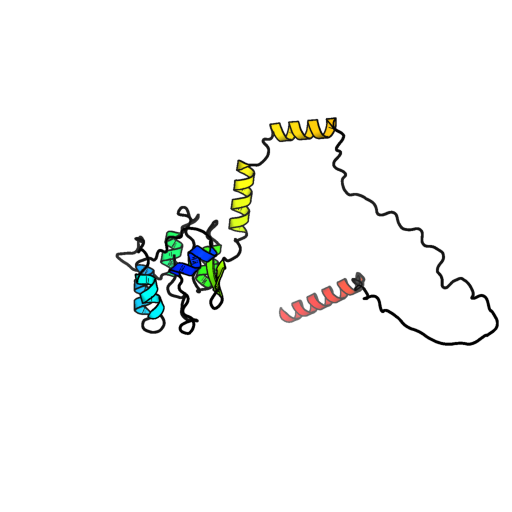M 752 N N . LYS A 1 99 ? -0.931 7.597 -3.931 1.00 94.12 99 LYS A N 1
ATOM 753 C CA . LYS A 1 99 ? 0.073 8.292 -4.757 1.00 94.12 99 LYS A CA 1
ATOM 754 C C . LYS A 1 99 ? 1.493 8.081 -4.231 1.00 94.12 99 LYS A C 1
ATOM 756 O O . LYS A 1 99 ? 2.398 7.756 -5.002 1.00 94.12 99 LYS A O 1
ATOM 761 N N . SER A 1 100 ? 1.686 8.239 -2.925 1.00 95.00 100 SER A N 1
ATOM 762 C CA . SER A 1 100 ? 2.996 8.060 -2.290 1.00 95.00 100 SER A CA 1
ATOM 763 C C . SER A 1 100 ? 3.468 6.605 -2.374 1.00 95.00 100 SER A C 1
ATOM 765 O O . SER A 1 100 ? 4.586 6.358 -2.825 1.00 95.00 100 SER A O 1
ATOM 767 N N . ALA A 1 101 ? 2.598 5.631 -2.087 1.00 94.69 101 ALA A N 1
ATOM 768 C CA . ALA A 1 101 ? 2.910 4.208 -2.226 1.00 94.69 101 ALA A CA 1
ATOM 769 C C . ALA A 1 101 ? 3.228 3.816 -3.682 1.00 94.69 101 ALA A C 1
ATOM 771 O O . ALA A 1 101 ? 4.177 3.072 -3.922 1.00 94.69 101 ALA A O 1
ATOM 772 N N . SER A 1 102 ? 2.501 4.367 -4.664 1.00 92.81 102 SER A N 1
ATOM 773 C CA . SER A 1 102 ? 2.726 4.108 -6.100 1.00 92.81 102 SER A CA 1
ATOM 774 C C . SER A 1 102 ? 4.085 4.600 -6.614 1.00 92.81 102 SER A C 1
ATOM 776 O O . SER A 1 102 ? 4.579 4.113 -7.639 1.00 92.81 102 SER A O 1
ATOM 778 N N . THR A 1 103 ? 4.688 5.574 -5.928 1.00 93.81 103 THR A N 1
ATOM 779 C CA . THR A 1 103 ? 6.020 6.104 -6.262 1.00 93.81 103 THR A CA 1
ATOM 780 C C . THR A 1 103 ? 7.116 5.082 -5.940 1.00 93.81 103 THR A C 1
ATOM 782 O O . THR A 1 103 ? 8.144 5.033 -6.616 1.00 93.81 103 THR A O 1
ATOM 785 N N . ILE A 1 104 ? 6.880 4.216 -4.950 1.00 94.00 104 ILE A N 1
ATOM 786 C CA . ILE A 1 104 ? 7.808 3.157 -4.561 1.00 94.00 104 ILE A CA 1
ATOM 787 C C . ILE A 1 104 ? 7.680 2.001 -5.568 1.00 94.00 104 ILE A C 1
ATOM 789 O O . ILE A 1 104 ? 6.589 1.450 -5.746 1.00 94.00 104 ILE A O 1
ATOM 793 N N . PRO A 1 105 ? 8.769 1.601 -6.248 1.00 93.19 105 PRO A N 1
ATOM 794 C CA . PRO A 1 105 ? 8.698 0.583 -7.284 1.00 93.19 105 PRO A CA 1
ATOM 795 C C . PRO A 1 105 ? 8.373 -0.796 -6.709 1.00 93.19 105 PRO A C 1
ATOM 797 O O . PRO A 1 105 ? 9.032 -1.257 -5.780 1.00 93.19 105 PRO A O 1
ATOM 800 N N . GLY A 1 106 ? 7.435 -1.499 -7.346 1.00 91.44 106 GLY A N 1
ATOM 801 C CA . GLY A 1 106 ? 7.022 -2.836 -6.918 1.00 91.44 106 GLY A CA 1
ATOM 802 C C . GLY A 1 106 ? 6.044 -2.820 -5.744 1.00 91.44 106 GLY A C 1
ATOM 803 O O . GLY A 1 106 ? 5.988 -3.794 -4.999 1.00 91.44 106 GLY A O 1
ATOM 804 N N . THR A 1 107 ? 5.289 -1.733 -5.576 1.00 95.00 107 THR A N 1
ATOM 805 C CA . THR A 1 107 ? 4.234 -1.607 -4.562 1.00 95.00 107 THR A CA 1
ATOM 806 C C . THR A 1 107 ? 2.860 -1.621 -5.229 1.00 95.00 107 THR A C 1
ATOM 808 O O . THR A 1 107 ? 2.440 -0.606 -5.788 1.00 95.00 107 THR A O 1
ATOM 811 N N . PRO A 1 108 ? 2.141 -2.753 -5.200 1.00 94.00 108 PRO A N 1
ATOM 812 C CA . PRO A 1 108 ? 0.769 -2.811 -5.675 1.00 94.00 108 PRO A CA 1
ATOM 813 C C . PRO A 1 108 ? -0.161 -2.135 -4.668 1.00 94.00 108 PRO A C 1
ATOM 815 O O . PRO A 1 108 ? -0.043 -2.341 -3.455 1.00 94.00 108 PRO A O 1
ATOM 818 N N . VAL A 1 109 ? -1.096 -1.345 -5.185 1.00 94.75 109 VAL A N 1
ATOM 819 C CA . VAL A 1 109 ? -2.065 -0.601 -4.381 1.00 94.75 109 VAL A CA 1
ATOM 820 C C . VAL A 1 109 ? -3.467 -1.096 -4.716 1.00 94.75 109 VAL A C 1
ATOM 822 O O . VAL A 1 109 ? -3.871 -1.090 -5.876 1.00 94.75 109 VAL A O 1
ATOM 825 N N . LEU A 1 110 ? -4.196 -1.544 -3.703 1.00 93.69 110 LEU A N 1
ATOM 826 C CA . LEU A 1 110 ? -5.577 -2.000 -3.766 1.00 93.69 110 LEU A CA 1
ATOM 827 C C . LEU A 1 110 ? -6.482 -0.939 -3.129 1.00 93.69 110 LEU A C 1
ATOM 829 O O . LEU A 1 110 ? -6.146 -0.351 -2.102 1.00 93.69 110 LEU A O 1
ATOM 833 N N . PHE A 1 111 ? -7.650 -0.715 -3.705 1.00 91.88 111 PHE A N 1
ATOM 834 C CA . PHE A 1 111 ? -8.695 0.114 -3.113 1.00 91.88 111 PHE A CA 1
ATOM 835 C C . PHE A 1 111 ? -10.057 -0.481 -3.469 1.00 91.88 111 PHE A C 1
ATOM 837 O O . PHE A 1 111 ? -10.156 -1.263 -4.416 1.00 91.88 111 PHE A O 1
ATOM 844 N N . LEU A 1 112 ? -11.104 -0.149 -2.717 1.00 89.12 112 LEU A N 1
ATOM 845 C CA . LEU A 1 112 ? -12.458 -0.586 -3.060 1.00 89.12 112 LEU A CA 1
ATOM 846 C C . LEU A 1 112 ? -13.110 0.487 -3.931 1.00 89.12 112 LEU A C 1
ATOM 848 O O . LEU A 1 112 ? -13.104 1.673 -3.593 1.00 89.12 112 LEU A O 1
ATOM 852 N N . HIS A 1 113 ? -13.650 0.078 -5.073 1.00 87.19 113 HIS A N 1
ATOM 853 C CA . HIS A 1 113 ? -14.575 0.897 -5.836 1.00 87.19 113 HIS A CA 1
ATOM 854 C C . HIS A 1 113 ? -15.978 0.351 -5.592 1.00 87.19 113 HIS A C 1
ATOM 856 O O . HIS A 1 113 ? -16.321 -0.718 -6.109 1.00 87.19 113 HIS A O 1
ATOM 862 N N . GLN A 1 114 ? -16.759 1.061 -4.769 1.00 83.25 114 GLN A N 1
ATOM 863 C CA . GLN A 1 114 ? -17.988 0.509 -4.189 1.00 83.25 114 GLN A CA 1
ATOM 864 C C . GLN A 1 114 ? -17.649 -0.850 -3.537 1.00 83.25 114 GLN A C 1
ATOM 866 O O . GLN A 1 114 ? -16.598 -1.004 -2.927 1.00 83.25 114 GLN A O 1
ATOM 871 N N . LYS A 1 115 ? -18.429 -1.896 -3.818 1.00 79.94 115 LYS A N 1
ATOM 872 C CA . LYS A 1 115 ? -18.253 -3.243 -3.256 1.00 79.94 115 LYS A CA 1
ATOM 873 C C . LYS A 1 115 ? -17.105 -4.072 -3.838 1.00 79.94 115 LYS A C 1
ATOM 875 O O . LYS A 1 115 ? -17.003 -5.251 -3.509 1.00 79.94 115 LYS A O 1
ATOM 880 N N . THR A 1 116 ? -16.309 -3.532 -4.763 1.00 83.69 116 THR A N 1
ATOM 881 C CA . THR A 1 116 ? -15.355 -4.341 -5.542 1.00 83.69 116 THR A CA 1
ATOM 882 C C . THR A 1 116 ? -13.901 -3.941 -5.288 1.00 83.69 116 THR A C 1
ATOM 884 O O . THR A 1 116 ? -13.539 -2.782 -5.519 1.00 83.69 116 THR A O 1
ATOM 887 N N . PRO A 1 117 ? -13.031 -4.875 -4.850 1.00 89.75 117 PRO A N 1
ATOM 888 C CA . PRO A 1 117 ? -11.601 -4.613 -4.774 1.00 89.75 117 PRO A CA 1
ATOM 889 C C . PRO A 1 117 ? -11.040 -4.406 -6.176 1.00 89.75 117 PRO A C 1
ATOM 891 O O . PRO A 1 117 ? -11.284 -5.188 -7.090 1.00 89.75 117 PRO A O 1
ATOM 894 N N . THR A 1 118 ? -10.292 -3.323 -6.342 1.00 91.56 118 THR A N 1
ATOM 895 C CA . THR A 1 118 ? -9.651 -2.953 -7.598 1.00 91.56 118 THR A CA 1
ATOM 896 C C . THR A 1 118 ? -8.167 -2.740 -7.351 1.00 91.56 118 THR A C 1
ATOM 898 O O . THR A 1 118 ? -7.772 -1.968 -6.473 1.00 91.56 118 THR A O 1
ATOM 901 N N . LEU A 1 119 ? -7.333 -3.421 -8.135 1.00 93.38 119 LEU A N 1
ATOM 902 C CA . LEU A 1 119 ? -5.897 -3.180 -8.150 1.00 93.38 119 LEU A CA 1
ATOM 903 C C . LEU A 1 119 ? -5.576 -1.986 -9.052 1.00 93.38 119 LEU A C 1
ATOM 905 O O . LEU A 1 119 ? -5.985 -1.934 -10.213 1.00 93.38 119 LEU A O 1
ATOM 909 N N . GLN A 1 120 ? -4.818 -1.030 -8.526 1.00 92.69 120 GLN A N 1
ATOM 910 C CA . GLN A 1 120 ? -4.306 0.084 -9.307 1.00 92.69 120 GLN A CA 1
ATOM 911 C C . GLN A 1 120 ? -3.329 -0.433 -10.379 1.00 92.69 120 GLN A C 1
ATOM 913 O O . GLN A 1 120 ? -2.515 -1.319 -10.093 1.00 92.69 120 GLN A O 1
ATOM 918 N N . PRO A 1 121 ? -3.353 0.122 -11.606 1.00 91.88 121 PRO A N 1
ATOM 919 C CA . PRO A 1 121 ? -2.346 -0.202 -12.607 1.00 91.88 121 PRO A CA 1
ATOM 920 C C . PRO A 1 121 ? -0.931 0.130 -12.101 1.00 91.88 121 PRO A C 1
ATOM 922 O O . PRO A 1 121 ? -0.747 1.118 -11.382 1.00 91.88 121 PRO A O 1
ATOM 925 N N . PRO A 1 122 ? 0.085 -0.666 -12.483 1.00 91.38 122 PRO A N 1
ATOM 926 C CA . PRO A 1 122 ? 1.451 -0.462 -12.023 1.00 91.38 122 PRO A CA 1
ATOM 927 C C . PRO A 1 122 ? 1.987 0.896 -12.481 1.00 91.38 122 PRO A C 1
ATOM 929 O O . PRO A 1 122 ? 1.786 1.309 -13.624 1.00 91.38 122 PRO A O 1
ATOM 932 N N . SER A 1 123 ? 2.725 1.570 -11.597 1.00 92.06 123 SER A N 1
ATOM 933 C CA . SER A 1 123 ? 3.362 2.845 -11.927 1.00 92.06 123 SER A CA 1
ATOM 934 C C . SER A 1 123 ? 4.410 2.690 -13.032 1.00 92.06 123 SER A C 1
ATOM 936 O O . SER A 1 123 ? 4.974 1.610 -13.248 1.00 92.06 123 SER A O 1
ATOM 938 N N . GLU A 1 124 ? 4.714 3.786 -13.729 1.00 91.69 124 GLU A N 1
ATOM 939 C CA . GLU A 1 124 ? 5.749 3.805 -14.770 1.00 91.69 124 GLU A CA 1
ATOM 940 C C . GLU A 1 124 ? 7.109 3.362 -14.217 1.00 91.69 124 GLU A C 1
ATOM 942 O O . GLU A 1 124 ? 7.825 2.601 -14.866 1.00 91.69 124 GLU A O 1
ATOM 947 N N . ILE A 1 125 ? 7.418 3.752 -12.976 1.00 91.56 125 ILE A N 1
ATOM 948 C CA . ILE A 1 125 ? 8.644 3.377 -12.261 1.00 91.56 125 ILE A CA 1
ATOM 949 C C . ILE A 1 125 ? 8.683 1.861 -12.027 1.00 91.56 125 ILE A C 1
ATOM 951 O O . ILE A 1 125 ? 9.680 1.205 -12.340 1.00 91.56 125 ILE A O 1
ATOM 955 N N . SER A 1 126 ? 7.582 1.287 -11.529 1.00 92.12 126 SER A N 1
ATOM 956 C CA . SER A 1 126 ? 7.455 -0.160 -11.319 1.00 92.12 126 SER A CA 1
ATOM 957 C C . SER A 1 126 ? 7.586 -0.926 -12.634 1.00 92.12 126 SER A C 1
ATOM 959 O O . SER A 1 126 ? 8.334 -1.898 -12.718 1.00 92.12 126 SER A O 1
ATOM 961 N N . THR A 1 127 ? 6.924 -0.442 -13.686 1.00 93.31 127 THR A N 1
ATOM 962 C CA . THR A 1 127 ? 6.958 -1.042 -15.024 1.00 93.31 127 THR A CA 1
ATOM 963 C C . THR A 1 127 ? 8.356 -0.970 -15.636 1.00 93.31 127 THR A C 1
ATOM 965 O O . THR A 1 127 ? 8.826 -1.944 -16.219 1.00 93.31 127 THR A O 1
ATOM 968 N N . ALA A 1 128 ? 9.057 0.156 -15.489 1.00 92.19 128 ALA A N 1
ATOM 969 C CA . ALA A 1 128 ? 10.423 0.318 -15.969 1.00 92.19 128 ALA A CA 1
ATOM 970 C C . ALA A 1 128 ? 11.398 -0.608 -15.228 1.00 92.19 128 ALA A C 1
ATOM 972 O O . ALA A 1 128 ? 12.239 -1.241 -15.866 1.00 92.19 128 ALA A O 1
ATOM 973 N N . LYS A 1 129 ? 11.269 -0.733 -13.900 1.00 89.88 129 LYS A N 1
ATOM 974 C CA . LYS A 1 129 ? 12.079 -1.665 -13.099 1.00 89.88 129 LYS A CA 1
ATOM 975 C C . LYS A 1 129 ? 11.812 -3.117 -13.495 1.00 89.88 129 LYS A C 1
ATOM 977 O O . LYS A 1 129 ? 12.765 -3.864 -13.691 1.00 89.88 129 LYS A O 1
ATOM 982 N N . ALA A 1 130 ? 10.544 -3.490 -13.675 1.00 89.81 130 ALA A N 1
ATOM 983 C CA . ALA A 1 130 ? 10.155 -4.819 -14.135 1.00 89.81 130 ALA A CA 1
ATOM 984 C C . ALA A 1 130 ? 10.736 -5.119 -15.522 1.00 89.81 130 ALA A C 1
ATOM 986 O O . ALA A 1 130 ? 11.424 -6.117 -15.674 1.00 89.81 130 ALA A O 1
ATOM 987 N N . LYS A 1 131 ? 10.573 -4.214 -16.498 1.00 90.50 131 LYS A N 1
ATOM 988 C CA . LYS A 1 131 ? 11.152 -4.362 -17.845 1.00 90.50 131 LYS A CA 1
ATOM 989 C C . LYS A 1 131 ? 12.667 -4.529 -17.806 1.00 90.50 131 LYS A C 1
ATOM 991 O O . LYS A 1 131 ? 13.176 -5.443 -18.440 1.00 90.50 131 LYS A O 1
ATOM 996 N N . LYS A 1 132 ? 13.380 -3.696 -17.039 1.00 89.50 132 LYS A N 1
ATOM 997 C CA . LYS A 1 132 ? 14.835 -3.831 -16.860 1.00 89.50 132 LYS A CA 1
ATOM 998 C C . LYS A 1 132 ? 15.199 -5.203 -16.297 1.00 89.50 132 LYS A C 1
ATOM 1000 O O . LYS A 1 132 ? 16.088 -5.842 -16.836 1.00 89.50 132 LYS A O 1
ATOM 1005 N N . HIS A 1 133 ? 14.488 -5.666 -15.271 1.00 87.50 133 HIS A N 1
ATOM 1006 C CA . HIS A 1 133 ? 14.726 -6.972 -14.658 1.00 87.50 133 HIS A CA 1
ATOM 1007 C C . HIS A 1 133 ? 14.441 -8.136 -15.623 1.00 87.50 133 HIS A C 1
ATOM 1009 O O . HIS A 1 133 ? 15.233 -9.071 -15.731 1.00 87.50 133 HIS A O 1
ATOM 1015 N N . THR A 1 134 ? 13.340 -8.065 -16.374 1.00 87.94 134 THR A N 1
ATOM 1016 C CA . THR A 1 134 ? 13.003 -9.051 -17.405 1.00 87.94 134 THR A CA 1
ATOM 1017 C C . THR A 1 134 ? 14.056 -9.061 -18.510 1.00 87.94 134 THR A C 1
ATOM 1019 O O . THR A 1 134 ? 14.507 -10.133 -18.886 1.00 87.94 134 THR A O 1
ATOM 1022 N N . MET A 1 135 ? 14.511 -7.896 -18.982 1.00 85.31 135 MET A N 1
ATOM 1023 C CA . MET A 1 135 ? 15.598 -7.815 -19.961 1.00 85.31 135 MET A CA 1
ATOM 1024 C C . MET A 1 135 ? 16.890 -8.410 -19.394 1.00 85.31 135 MET A C 1
ATOM 1026 O O . MET A 1 135 ? 17.491 -9.268 -20.011 1.00 85.31 135 MET A O 1
ATOM 1030 N N . THR A 1 136 ? 17.302 -8.081 -18.172 1.00 83.88 136 THR A N 1
ATOM 1031 C CA . THR A 1 136 ? 18.539 -8.669 -17.627 1.00 83.88 136 THR A CA 1
ATOM 1032 C C . THR A 1 136 ? 18.506 -10.196 -17.509 1.00 83.88 136 THR A C 1
ATOM 1034 O O . THR A 1 136 ? 19.556 -10.823 -17.597 1.00 83.88 136 THR A O 1
ATOM 1037 N N . LEU A 1 137 ? 17.327 -10.792 -17.299 1.00 82.56 137 LEU A N 1
ATOM 1038 C CA . LEU A 1 137 ? 17.177 -12.241 -17.138 1.00 82.56 137 LEU A CA 1
ATOM 1039 C C . LEU A 1 137 ? 16.941 -12.987 -18.453 1.00 82.56 137 LEU A C 1
ATOM 1041 O O . LEU A 1 137 ? 17.427 -14.104 -18.606 1.00 82.56 137 LEU A O 1
ATOM 1045 N N . PHE A 1 138 ? 16.163 -12.399 -19.362 1.00 77.81 138 PHE A N 1
ATOM 1046 C CA . PHE A 1 138 ? 15.652 -13.066 -20.562 1.00 77.81 138 PHE A CA 1
ATOM 1047 C C . PHE A 1 138 ? 16.149 -12.445 -21.868 1.00 77.81 138 PHE A C 1
ATOM 1049 O O . PHE A 1 138 ? 15.803 -12.950 -22.935 1.00 77.81 138 PHE A O 1
ATOM 1056 N N . ASP A 1 139 ? 16.900 -11.345 -21.816 1.00 73.31 139 ASP A N 1
ATOM 1057 C CA . ASP A 1 139 ? 17.481 -10.775 -23.025 1.00 73.31 139 ASP A CA 1
ATOM 1058 C C . ASP A 1 139 ? 18.580 -11.690 -23.561 1.00 73.31 139 ASP A C 1
ATOM 1060 O O . ASP A 1 139 ? 19.295 -12.381 -22.827 1.00 73.31 139 ASP A O 1
ATOM 1064 N N . VAL A 1 140 ? 18.663 -11.704 -24.882 1.00 73.81 140 VAL A N 1
ATOM 1065 C CA . VAL A 1 140 ? 19.554 -12.569 -25.639 1.00 73.81 140 VAL A CA 1
ATOM 1066 C C . VAL A 1 140 ? 20.985 -12.157 -25.310 1.00 73.81 140 VAL A C 1
ATOM 1068 O O . VAL A 1 140 ? 21.349 -10.983 -25.420 1.00 73.81 140 VAL A O 1
ATOM 1071 N N . ARG A 1 141 ? 21.833 -13.107 -24.893 1.00 77.31 141 ARG A N 1
ATOM 1072 C CA . ARG A 1 141 ? 23.244 -12.783 -24.632 1.00 77.31 141 ARG A CA 1
ATOM 1073 C C . ARG A 1 141 ? 23.857 -12.232 -25.919 1.00 77.31 141 ARG A C 1
ATOM 1075 O O . ARG A 1 141 ? 23.539 -12.708 -27.002 1.00 77.31 141 ARG A O 1
ATOM 1082 N N . LYS A 1 142 ? 24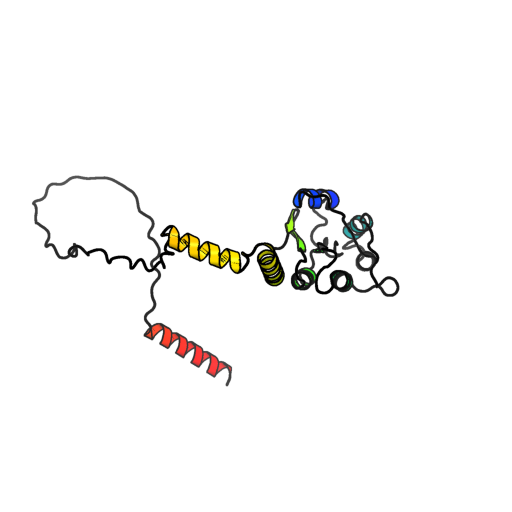.801 -11.289 -25.829 1.00 77.44 142 LYS A N 1
ATOM 1083 C CA . LYS A 1 142 ? 25.408 -10.651 -27.022 1.00 77.44 142 LYS A CA 1
ATOM 1084 C C . LYS A 1 142 ? 25.874 -11.661 -28.091 1.00 77.44 142 LYS A C 1
ATOM 1086 O O . LYS A 1 142 ? 25.635 -11.462 -29.276 1.00 77.44 142 LYS A O 1
ATOM 1091 N N . HIS A 1 143 ? 26.454 -12.784 -27.659 1.00 76.06 143 HIS A N 1
ATOM 1092 C CA . HIS A 1 143 ? 26.877 -13.889 -28.533 1.00 76.06 143 HIS A CA 1
ATOM 1093 C C . HIS A 1 143 ? 25.701 -14.594 -29.244 1.00 76.06 143 HIS A C 1
ATOM 1095 O O . HIS A 1 143 ? 25.802 -14.981 -30.411 1.00 76.06 143 HIS A O 1
ATOM 1101 N N . GLU A 1 144 ? 24.578 -14.771 -28.550 1.00 79.94 144 GLU A N 1
ATOM 1102 C CA . GLU A 1 144 ? 23.376 -15.374 -29.121 1.00 79.94 144 GLU A CA 1
ATOM 1103 C C . GLU A 1 144 ? 22.773 -14.408 -30.145 1.00 79.94 144 GLU A C 1
ATOM 1105 O O . GLU A 1 144 ? 22.367 -14.831 -31.221 1.00 79.94 144 GLU A O 1
ATOM 1110 N N . GLU A 1 145 ? 22.809 -13.099 -29.876 1.00 82.12 145 GLU A N 1
ATOM 1111 C CA . GLU A 1 145 ? 22.313 -12.063 -30.784 1.00 82.12 145 GLU A CA 1
ATOM 1112 C C . GLU A 1 145 ? 23.116 -12.023 -32.094 1.00 82.12 145 GLU A C 1
ATOM 1114 O O . GLU A 1 145 ? 22.546 -11.935 -33.185 1.00 82.12 145 GLU A O 1
ATOM 1119 N N . GLU A 1 146 ? 24.442 -12.148 -32.011 1.00 83.12 146 GLU A N 1
ATOM 1120 C CA . GLU A 1 146 ? 25.320 -12.291 -33.176 1.00 83.12 146 GLU A CA 1
ATOM 1121 C C . GLU A 1 146 ? 25.023 -13.581 -33.947 1.00 83.12 146 GLU A C 1
ATOM 1123 O O . GLU A 1 146 ? 24.880 -13.558 -35.174 1.00 83.12 146 GLU A O 1
ATOM 1128 N N . SER A 1 147 ? 24.824 -14.695 -33.244 1.00 84.50 147 SER A N 1
ATOM 1129 C CA . SER A 1 147 ? 24.445 -15.974 -33.851 1.00 84.50 147 SER A CA 1
ATOM 1130 C C . SER A 1 147 ? 23.100 -15.880 -34.580 1.00 84.50 147 SER A C 1
ATOM 1132 O O . SER A 1 147 ? 23.001 -16.287 -35.740 1.00 84.50 147 SER A O 1
ATOM 1134 N N . PHE A 1 148 ? 22.090 -15.245 -33.976 1.00 82.69 148 PHE A N 1
ATOM 1135 C CA . PHE A 1 148 ? 20.793 -14.978 -34.602 1.00 82.69 148 PHE A CA 1
ATOM 1136 C C . PHE A 1 148 ? 20.912 -14.064 -35.822 1.00 82.69 148 PHE A C 1
ATOM 1138 O O . PHE A 1 148 ? 20.299 -14.353 -36.849 1.00 82.69 148 PHE A O 1
ATOM 1145 N N . LYS A 1 149 ? 21.720 -12.996 -35.767 1.00 85.25 149 LYS A N 1
ATOM 1146 C CA . LYS A 1 149 ? 21.985 -12.123 -36.929 1.00 85.25 149 LYS A CA 1
ATOM 1147 C C . LYS A 1 149 ? 22.612 -12.905 -38.079 1.00 85.25 149 LYS A C 1
ATOM 1149 O O . LYS A 1 149 ? 22.257 -12.703 -39.240 1.00 85.25 149 LYS A O 1
ATOM 1154 N N . THR A 1 150 ? 23.521 -13.819 -37.760 1.00 85.56 150 THR A N 1
ATOM 1155 C CA . THR A 1 150 ? 24.216 -14.642 -38.751 1.00 85.56 150 THR A CA 1
ATOM 1156 C C . THR A 1 150 ? 23.268 -15.676 -39.363 1.00 85.56 150 THR A C 1
ATOM 1158 O O . THR A 1 150 ? 23.229 -15.824 -40.584 1.00 85.56 150 THR A O 1
ATOM 1161 N N . LEU A 1 151 ? 22.439 -16.333 -38.544 1.00 82.38 151 LEU A N 1
ATOM 1162 C CA . LEU A 1 151 ? 21.393 -17.248 -39.007 1.00 82.38 151 LEU A CA 1
ATOM 1163 C C . LEU A 1 151 ? 20.347 -16.531 -39.871 1.00 82.38 151 LEU A C 1
ATOM 1165 O O . LEU A 1 151 ? 20.047 -17.005 -40.961 1.00 82.38 151 LEU A O 1
ATOM 1169 N N . ARG A 1 152 ? 19.836 -15.366 -39.452 1.00 82.81 152 ARG A N 1
ATOM 1170 C CA . ARG A 1 152 ? 18.867 -14.581 -40.241 1.00 82.81 152 ARG A CA 1
ATOM 1171 C C . ARG A 1 152 ? 19.401 -14.231 -41.631 1.00 82.81 152 ARG A C 1
ATOM 1173 O O . ARG A 1 152 ? 18.673 -14.379 -42.610 1.00 82.81 152 ARG A O 1
ATOM 1180 N N . LYS A 1 153 ? 20.685 -13.854 -41.727 1.00 83.69 153 LYS A N 1
ATOM 1181 C CA . LYS A 1 153 ? 21.372 -13.625 -43.011 1.00 83.69 153 LYS A CA 1
ATOM 1182 C C . LYS A 1 153 ? 21.472 -14.903 -43.847 1.00 83.69 153 LYS A C 1
ATOM 1184 O O . LYS A 1 153 ? 21.182 -14.858 -45.038 1.00 83.69 153 LYS A O 1
ATOM 1189 N N . LYS A 1 154 ? 21.832 -16.038 -43.235 1.00 84.94 154 LYS A N 1
ATOM 1190 C CA . LYS A 1 154 ? 21.921 -17.343 -43.921 1.00 84.94 154 LYS A CA 1
ATOM 1191 C C . LYS A 1 154 ? 20.569 -17.825 -44.460 1.00 84.94 154 LYS A C 1
ATOM 1193 O O . LYS A 1 154 ? 20.523 -18.364 -45.557 1.00 84.94 154 LYS A O 1
ATOM 1198 N N . PHE A 1 155 ? 19.480 -17.598 -43.728 1.00 82.62 155 PHE A N 1
ATOM 1199 C CA . PHE A 1 155 ? 18.122 -17.991 -44.129 1.00 82.62 155 PHE A CA 1
ATOM 1200 C C . PHE A 1 155 ? 17.388 -16.934 -44.975 1.00 82.62 155 PHE A C 1
ATOM 1202 O O . PHE A 1 155 ? 16.203 -17.090 -45.257 1.00 82.62 155 PHE A O 1
ATOM 1209 N N . GLY A 1 156 ? 18.062 -15.853 -45.388 1.00 73.12 156 GLY A N 1
ATOM 1210 C CA . GLY A 1 156 ? 17.488 -14.845 -46.288 1.00 73.12 156 GLY A CA 1
ATOM 1211 C C . GLY A 1 156 ? 16.321 -14.044 -45.697 1.00 73.12 156 GLY A C 1
ATOM 1212 O O . GLY A 1 156 ? 15.589 -13.384 -46.438 1.00 73.12 156 GLY A O 1
ATOM 1213 N N . VAL A 1 157 ? 16.144 -14.068 -44.371 1.00 71.88 157 VAL A N 1
ATOM 1214 C CA . VAL A 1 157 ? 15.152 -13.244 -43.670 1.00 71.88 157 VAL A CA 1
ATOM 1215 C C . VAL A 1 157 ? 15.750 -11.851 -43.512 1.00 71.88 157 VAL A C 1
ATOM 1217 O O . VAL A 1 157 ? 16.351 -11.512 -42.496 1.00 71.88 157 VAL A O 1
ATOM 1220 N N . LEU A 1 158 ? 15.642 -11.059 -44.575 1.00 61.94 158 LEU A N 1
ATOM 1221 C CA . LEU A 1 158 ? 15.942 -9.636 -44.528 1.00 61.94 158 LEU A CA 1
ATOM 1222 C C . LEU A 1 158 ? 14.812 -8.944 -43.768 1.00 61.94 158 LEU A C 1
ATOM 1224 O O . LEU A 1 158 ? 13.652 -9.027 -44.182 1.00 61.94 158 LEU A O 1
ATOM 1228 N N . ASP A 1 159 ? 15.156 -8.259 -42.677 1.00 61.62 159 ASP A N 1
ATOM 1229 C CA . ASP A 1 159 ? 14.263 -7.304 -42.031 1.00 61.62 159 ASP A CA 1
ATOM 1230 C C . ASP A 1 159 ? 13.915 -6.247 -43.087 1.00 61.62 159 ASP A C 1
ATOM 1232 O O . ASP A 1 159 ? 14.714 -5.374 -43.429 1.00 61.62 159 ASP A O 1
ATOM 1236 N N . LYS A 1 160 ? 12.741 -6.390 -43.706 1.00 57.25 160 LYS A N 1
ATOM 1237 C CA . LYS A 1 160 ? 12.214 -5.380 -44.613 1.00 57.25 160 LYS A CA 1
ATOM 1238 C C . LYS A 1 160 ? 11.943 -4.161 -43.749 1.00 57.25 160 LYS A C 1
ATOM 1240 O O . LYS A 1 160 ? 10.940 -4.119 -43.047 1.00 57.25 160 LYS A O 1
ATOM 1245 N N . GLU A 1 161 ? 12.825 -3.172 -43.798 1.00 56.31 161 GLU A N 1
ATOM 1246 C CA . GLU A 1 161 ? 12.457 -1.825 -43.390 1.00 56.31 161 GLU A CA 1
ATOM 1247 C C . GLU A 1 161 ? 11.186 -1.474 -44.170 1.00 56.31 161 GLU A C 1
ATOM 1249 O O . GLU A 1 161 ? 11.192 -1.480 -45.405 1.00 56.31 161 GLU A O 1
ATOM 1254 N N . ASP A 1 162 ? 10.080 -1.243 -43.460 1.00 53.97 162 ASP A N 1
ATOM 1255 C CA . ASP A 1 162 ? 8.756 -0.947 -44.011 1.00 53.97 162 ASP A CA 1
ATOM 1256 C C . ASP A 1 162 ? 8.724 0.427 -44.710 1.00 53.97 162 ASP A C 1
ATOM 1258 O O . ASP A 1 162 ? 7.944 1.323 -44.401 1.00 53.97 162 ASP A O 1
ATOM 1262 N N . ASN A 1 163 ? 9.551 0.605 -45.735 1.00 54.97 163 ASN A N 1
ATOM 1263 C CA . ASN A 1 163 ? 9.441 1.645 -46.740 1.00 54.97 163 ASN A CA 1
ATOM 1264 C C . ASN A 1 163 ? 8.655 1.109 -47.941 1.00 54.97 163 ASN A C 1
ATOM 1266 O O . ASN A 1 163 ? 9.044 1.268 -49.101 1.00 54.97 163 ASN A O 1
ATOM 1270 N N . ILE A 1 164 ? 7.488 0.504 -47.688 1.00 60.19 164 ILE A N 1
ATOM 1271 C CA . ILE A 1 164 ? 6.504 0.272 -48.747 1.00 60.19 164 ILE A CA 1
ATOM 1272 C C . ILE A 1 164 ? 5.954 1.647 -49.142 1.00 60.19 164 ILE A C 1
ATOM 1274 O O . ILE A 1 164 ? 4.922 2.111 -48.649 1.00 60.19 164 ILE A O 1
ATOM 1278 N N . LYS A 1 165 ? 6.655 2.328 -50.056 1.00 60.59 165 LYS A N 1
ATOM 1279 C CA . LYS A 1 165 ? 6.148 3.503 -50.767 1.00 60.59 165 LYS A CA 1
ATOM 1280 C C . LYS A 1 165 ? 4.849 3.077 -51.444 1.00 60.59 165 LYS A C 1
ATOM 1282 O O . LYS A 1 165 ? 4.869 2.442 -52.497 1.00 60.59 165 LYS A O 1
ATOM 1287 N N . LYS A 1 166 ? 3.703 3.392 -50.827 1.00 63.00 166 LYS A N 1
ATOM 1288 C CA . LYS A 1 166 ? 2.378 3.113 -51.396 1.00 63.00 166 LYS A CA 1
ATOM 1289 C C . LYS A 1 166 ? 2.341 3.705 -52.803 1.00 63.00 166 LYS A C 1
ATOM 1291 O O . LYS A 1 166 ? 2.309 4.927 -52.959 1.00 63.00 166 LYS A O 1
ATOM 1296 N N . ARG A 1 167 ? 2.374 2.845 -53.829 1.00 65.12 167 ARG A N 1
ATOM 1297 C CA . ARG A 1 167 ? 2.262 3.258 -55.232 1.00 65.12 167 ARG A CA 1
ATOM 1298 C C . ARG A 1 167 ? 1.016 4.134 -55.370 1.00 65.12 167 ARG A C 1
ATOM 1300 O O . ARG A 1 167 ? -0.083 3.729 -54.985 1.00 65.12 167 ARG A O 1
ATOM 1307 N N . LYS A 1 168 ? 1.184 5.355 -55.889 1.00 61.59 168 LYS A N 1
ATOM 1308 C CA . LYS A 1 168 ? 0.056 6.245 -56.186 1.00 61.59 168 LYS A CA 1
ATOM 1309 C C . LYS A 1 168 ? -0.845 5.524 -57.191 1.00 61.59 168 LYS A C 1
ATOM 1311 O O . LYS A 1 168 ? -0.397 5.176 -58.280 1.00 61.59 168 LYS A O 1
ATOM 1316 N N . LYS A 1 169 ? -2.104 5.278 -56.820 1.00 64.12 169 LYS A N 1
ATOM 1317 C CA . LYS A 1 169 ? -3.106 4.721 -57.738 1.00 64.12 169 LYS A CA 1
ATOM 1318 C C . LYS A 1 169 ? -3.213 5.646 -58.956 1.00 64.12 169 LYS A C 1
ATOM 1320 O O . LYS A 1 169 ? -3.360 6.857 -58.773 1.00 64.12 169 LYS A O 1
ATOM 1325 N N . LYS A 1 170 ? -3.132 5.094 -60.175 1.00 65.62 170 LYS A N 1
ATOM 1326 C CA . LYS A 1 170 ? -3.404 5.844 -61.411 1.00 65.62 170 LYS A CA 1
ATOM 1327 C C . LYS A 1 170 ? -4.823 6.410 -61.297 1.00 65.62 170 LYS A C 1
ATOM 1329 O O . LYS A 1 170 ? -5.775 5.653 -61.124 1.00 65.62 170 LYS A O 1
ATOM 1334 N N . LYS A 1 171 ? -4.957 7.737 -61.293 1.00 52.81 171 LYS A N 1
ATOM 1335 C CA . LYS A 1 171 ? -6.266 8.395 -61.300 1.00 52.81 171 LYS A CA 1
ATOM 1336 C C . LYS A 1 171 ? -6.823 8.247 -62.715 1.00 52.81 171 LYS A C 1
ATOM 1338 O O . LYS A 1 171 ? -6.196 8.732 -63.651 1.00 52.81 171 LYS A O 1
ATOM 1343 N N . GLY A 1 172 ? -7.950 7.554 -62.865 1.00 66.12 172 GLY A N 1
ATOM 1344 C CA . GLY A 1 172 ? -8.723 7.603 -64.106 1.00 66.12 172 GLY A CA 1
ATOM 1345 C C . GLY A 1 172 ? -9.192 9.038 -64.388 1.00 66.12 172 GLY A C 1
ATOM 1346 O O . GLY A 1 172 ? -9.185 9.864 -63.464 1.00 66.12 172 GLY A O 1
ATOM 1347 N N . PRO A 1 173 ? -9.565 9.359 -65.638 1.00 66.75 173 PRO A N 1
ATOM 1348 C CA . PRO A 1 173 ? -10.029 10.693 -65.989 1.00 66.75 173 PRO A CA 1
ATOM 1349 C C . PRO A 1 173 ? -11.186 11.111 -65.076 1.00 66.75 173 PRO A C 1
ATOM 1351 O O . PRO A 1 173 ? -12.048 10.308 -64.715 1.00 66.75 173 PRO A O 1
ATOM 1354 N N . ASN A 1 174 ? -11.154 12.374 -64.652 1.00 56.84 174 ASN A N 1
ATOM 1355 C CA . ASN A 1 174 ? -12.151 12.972 -63.775 1.00 56.84 174 ASN A CA 1
ATOM 1356 C C . ASN A 1 174 ? -13.559 12.768 -64.372 1.00 56.84 174 ASN A C 1
ATOM 1358 O O . ASN A 1 174 ? -13.813 13.255 -65.476 1.00 56.84 174 ASN A O 1
ATOM 1362 N N . PRO A 1 175 ? -14.488 12.102 -63.667 1.00 59.97 175 PRO A N 1
ATOM 1363 C CA . PRO A 1 175 ? -15.804 11.769 -64.213 1.00 59.97 175 PRO A CA 1
ATOM 1364 C C . PRO A 1 175 ? -16.681 12.996 -64.531 1.00 59.97 175 PRO A C 1
ATOM 1366 O O . PRO A 1 175 ? -17.698 12.848 -65.197 1.00 59.97 175 PRO A O 1
ATOM 1369 N N . LEU A 1 176 ? -16.291 14.209 -64.115 1.00 59.19 176 LEU A N 1
ATOM 1370 C CA . LEU A 1 176 ? -16.944 15.470 -64.501 1.00 59.19 176 LEU A CA 1
ATOM 1371 C C . LEU A 1 176 ? -16.548 16.000 -65.896 1.00 59.19 176 LEU A C 1
ATOM 1373 O O . LEU A 1 176 ? -17.126 16.984 -66.344 1.00 59.19 176 LEU A O 1
ATOM 1377 N N . SER A 1 177 ? -15.580 15.379 -66.584 1.00 56.41 177 SER A N 1
ATOM 1378 C CA . SER A 1 177 ? -15.059 15.844 -67.885 1.00 56.41 177 SER A CA 1
ATOM 1379 C C . SER A 1 177 ? -15.427 14.933 -69.068 1.00 56.41 177 SER A C 1
ATOM 1381 O O . SER A 1 177 ? -14.894 15.075 -70.162 1.00 56.41 177 SER A O 1
ATOM 1383 N N . CYS A 1 178 ? -16.382 14.019 -68.888 1.00 60.09 178 CYS A N 1
ATOM 1384 C CA . CYS A 1 178 ? -17.084 13.396 -70.009 1.00 60.09 178 CYS A CA 1
ATOM 1385 C C . CYS A 1 178 ? -18.395 14.162 -70.209 1.00 60.09 178 CYS A C 1
ATOM 1387 O O . CYS A 1 178 ? -19.306 14.041 -69.388 1.00 60.09 178 CYS A O 1
ATOM 1389 N N . LYS A 1 179 ? -18.500 14.976 -71.270 1.00 63.62 179 LYS A N 1
ATOM 1390 C CA . LYS A 1 179 ? -19.785 15.580 -71.660 1.00 63.62 179 LYS A CA 1
ATOM 1391 C C . LYS A 1 179 ? -20.837 14.462 -71.740 1.00 63.62 179 LYS A C 1
ATOM 1393 O O . LYS A 1 179 ? -20.615 13.449 -72.402 1.00 63.62 179 LYS A O 1
ATOM 1398 N N . LYS A 1 180 ? -21.953 14.620 -71.019 1.00 61.47 180 LYS A N 1
ATOM 1399 C CA . LYS A 1 180 ? -23.044 13.634 -70.966 1.00 61.47 180 LYS A CA 1
ATOM 1400 C C . LYS A 1 180 ? -23.541 13.318 -72.381 1.00 61.47 180 LYS A C 1
ATOM 1402 O O . LYS A 1 180 ? -23.891 14.225 -73.131 1.00 61.47 180 LYS A O 1
ATOM 1407 N N . LYS A 1 181 ? -23.641 12.029 -72.711 1.00 60.91 181 LYS A N 1
ATOM 1408 C CA . LYS A 1 181 ? -24.352 11.545 -73.899 1.00 60.91 181 LYS A CA 1
ATOM 1409 C C . LYS A 1 181 ? -25.847 11.819 -73.711 1.00 60.91 181 LYS A C 1
ATOM 1411 O O . LYS A 1 181 ? -26.453 11.260 -72.801 1.00 60.91 181 LYS A O 1
ATOM 1416 N N . GLN A 1 182 ? -26.434 12.676 -74.541 1.00 53.16 182 GLN A N 1
ATOM 1417 C CA . GLN A 1 182 ? -27.882 12.882 -74.561 1.00 53.16 182 GLN A CA 1
ATOM 1418 C C . GLN A 1 182 ? -28.562 11.618 -75.106 1.00 53.16 182 GLN A C 1
ATOM 1420 O O . GLN A 1 182 ? -28.252 11.159 -76.206 1.00 53.16 182 GLN A O 1
ATOM 1425 N N . LYS A 1 183 ? -29.475 11.037 -74.324 1.00 47.28 183 LYS A N 1
ATOM 1426 C CA . LYS A 1 183 ? -30.422 10.016 -74.783 1.00 47.28 183 LYS A CA 1
ATOM 1427 C C . LYS A 1 183 ? -31.831 10.441 -74.382 1.00 47.28 183 LYS A C 1
ATOM 1429 O O . LYS A 1 183 ? -32.037 10.932 -73.276 1.00 47.28 183 LYS A O 1
ATOM 1434 N N . LYS A 1 184 ? -32.747 10.280 -75.338 1.00 39.59 184 LYS A N 1
ATOM 1435 C CA . LYS A 1 184 ? -34.168 10.626 -75.268 1.00 39.59 184 LYS A CA 1
ATOM 1436 C C . LYS A 1 184 ? -34.865 9.897 -74.111 1.00 39.59 184 LYS A C 1
ATOM 1438 O O . LYS A 1 184 ? -34.502 8.777 -73.761 1.00 39.59 184 LYS A O 1
ATOM 1443 N N . SER A 1 185 ? -35.839 10.596 -73.544 1.00 38.66 185 SER A N 1
ATOM 1444 C CA . SER A 1 185 ? -36.686 10.261 -72.401 1.00 38.66 185 SER A CA 1
ATOM 1445 C C . SER A 1 185 ? -37.464 8.955 -72.552 1.00 38.66 185 SER A C 1
ATOM 1447 O O . SER A 1 185 ? -38.182 8.811 -73.537 1.00 38.66 185 SER A O 1
ATOM 1449 N N . VAL A 1 186 ? -37.427 8.106 -71.519 1.00 35.12 186 VAL A N 1
ATOM 1450 C CA . VAL A 1 186 ? -38.560 7.268 -71.085 1.00 35.12 186 VAL A CA 1
ATOM 1451 C C . VAL A 1 186 ? -38.511 7.156 -69.552 1.00 35.12 186 VAL A C 1
ATOM 1453 O O . VAL A 1 186 ? -37.438 7.069 -68.958 1.00 35.12 186 VAL A O 1
ATOM 1456 N N . VAL A 1 187 ? -39.690 7.260 -68.947 1.00 38.78 187 VAL A N 1
ATOM 1457 C CA . VAL A 1 187 ? -40.019 7.333 -67.516 1.00 38.78 187 VAL A CA 1
ATOM 1458 C C . VAL A 1 187 ? -39.985 5.935 -66.868 1.00 38.78 187 VAL A C 1
ATOM 1460 O O . VAL A 1 187 ? -40.231 4.958 -67.568 1.00 38.78 187 VAL A O 1
ATOM 1463 N N . VAL A 1 188 ? -39.700 5.859 -65.555 1.00 34.31 188 VAL A N 1
ATOM 1464 C CA . VAL A 1 188 ? -40.434 5.104 -64.496 1.00 34.31 188 VAL A CA 1
ATOM 1465 C C . VAL A 1 188 ? -39.533 4.705 -63.295 1.00 34.31 188 VAL A C 1
ATOM 1467 O O . VAL A 1 188 ? -38.480 4.092 -63.429 1.00 34.31 188 VAL A O 1
ATOM 1470 N N . GLU A 1 189 ? -40.021 5.168 -62.140 1.00 30.83 189 GLU A N 1
ATOM 1471 C CA . GLU A 1 189 ? -39.976 4.844 -60.697 1.00 30.83 189 GLU A CA 1
ATOM 1472 C C . GLU A 1 189 ? -39.067 3.798 -59.987 1.00 30.83 189 GLU A C 1
ATOM 1474 O O . GLU A 1 189 ? -38.849 2.679 -60.431 1.00 30.83 189 GLU A O 1
ATOM 1479 N N . HIS A 1 190 ? -38.712 4.216 -58.750 1.00 31.00 190 HIS A N 1
ATOM 1480 C CA . HIS A 1 190 ? -38.567 3.510 -57.450 1.00 31.00 190 HIS A CA 1
ATOM 1481 C C . HIS A 1 190 ? -37.562 2.349 -57.240 1.00 31.00 190 HIS A C 1
ATOM 1483 O O . HIS A 1 190 ? -37.780 1.239 -57.700 1.00 31.00 190 HIS A O 1
ATOM 1489 N N . LYS A 1 191 ? -36.543 2.544 -56.370 1.00 29.52 191 LYS A N 1
ATOM 1490 C CA . LYS A 1 191 ? -36.503 2.198 -54.913 1.00 29.52 191 LYS A CA 1
ATOM 1491 C C . LYS A 1 191 ? -35.063 2.186 -54.337 1.00 29.52 191 LYS A C 1
ATOM 1493 O O . LYS A 1 191 ? -34.116 1.887 -55.050 1.00 29.52 191 LYS A O 1
ATOM 1498 N N . GLU A 1 192 ? -34.970 2.591 -53.061 1.00 31.28 192 GLU A N 1
ATOM 1499 C CA . GLU A 1 192 ? -34.083 2.174 -51.939 1.00 31.28 192 GLU A CA 1
ATOM 1500 C C . GLU A 1 192 ? -32.729 1.477 -52.261 1.00 31.28 192 GLU A C 1
ATOM 1502 O O . GLU A 1 192 ? -32.663 0.567 -53.067 1.00 31.28 192 GLU A O 1
ATOM 1507 N N . GLU A 1 193 ? -31.566 1.789 -51.660 1.00 32.31 193 GLU A N 1
ATOM 1508 C CA . GLU A 1 193 ? -31.278 1.731 -50.218 1.00 32.31 193 GLU A CA 1
ATOM 1509 C C . GLU A 1 193 ? -29.798 2.122 -49.882 1.00 32.31 193 GLU A C 1
ATOM 1511 O O . GLU A 1 193 ? -28.911 2.129 -50.738 1.00 32.31 193 GLU A O 1
ATOM 1516 N N . LEU A 1 194 ? -29.536 2.347 -48.582 1.00 35.59 194 LEU A N 1
ATOM 1517 C CA . LEU A 1 194 ? -28.264 2.200 -47.828 1.00 35.59 194 LEU A CA 1
ATOM 1518 C C . LEU A 1 194 ? -27.153 3.281 -47.916 1.00 35.59 194 LEU A C 1
ATOM 1520 O O . LEU A 1 194 ? -26.155 3.209 -48.637 1.00 35.59 194 LEU A O 1
ATOM 1524 N N . LYS A 1 195 ? -27.243 4.231 -46.970 1.00 37.47 195 LYS A N 1
ATOM 1525 C CA . LYS A 1 195 ? -26.187 5.177 -46.561 1.00 37.47 195 LYS A CA 1
ATOM 1526 C C . LYS A 1 195 ? -24.968 4.455 -45.950 1.00 37.47 195 LYS A C 1
ATOM 1528 O O . LYS A 1 195 ? -25.009 4.001 -44.808 1.00 37.47 195 LYS A O 1
ATOM 1533 N N . LYS A 1 196 ? -23.817 4.465 -46.636 1.00 39.28 196 LYS A N 1
ATOM 1534 C CA . LYS A 1 196 ? -22.505 4.143 -46.029 1.00 39.28 196 LYS A CA 1
ATOM 1535 C C . LYS A 1 196 ? -21.991 5.308 -45.165 1.00 39.28 196 LYS A C 1
ATOM 1537 O O . LYS A 1 196 ? -21.832 6.432 -45.642 1.00 39.28 196 LYS A O 1
ATOM 1542 N N . LYS A 1 197 ? -21.684 5.009 -43.895 1.00 42.38 197 LYS A N 1
ATOM 1543 C CA . LYS A 1 197 ? -21.081 5.901 -42.883 1.00 42.38 197 LYS A CA 1
ATOM 1544 C C . LYS A 1 197 ? -19.859 6.659 -43.442 1.00 42.38 197 LYS A C 1
ATOM 1546 O O . LYS A 1 197 ? -18.866 6.055 -43.850 1.00 42.38 197 LYS A O 1
ATOM 1551 N N . ARG A 1 198 ? -19.912 7.998 -43.436 1.00 51.53 198 ARG A N 1
ATOM 1552 C CA . ARG A 1 198 ? -18.809 8.886 -43.853 1.00 51.53 198 ARG A CA 1
ATOM 1553 C C . ARG A 1 198 ? -17.669 8.844 -42.823 1.00 51.53 198 ARG A C 1
ATOM 1555 O O . ARG A 1 198 ? -17.839 9.291 -41.693 1.00 51.53 198 ARG A O 1
ATOM 1562 N N . LYS A 1 199 ? -16.487 8.357 -43.218 1.00 49.88 199 LYS A N 1
ATOM 1563 C CA . LYS A 1 199 ? -15.247 8.484 -42.426 1.00 49.88 199 LYS A CA 1
ATOM 1564 C C . LYS A 1 199 ? -14.860 9.967 -42.319 1.00 49.88 199 LYS A C 1
ATOM 1566 O O . LYS A 1 199 ? -14.708 10.633 -43.345 1.00 49.88 199 LYS A O 1
ATOM 1571 N N . ARG A 1 200 ? -14.707 10.480 -41.090 1.00 53.72 200 ARG A N 1
ATOM 1572 C CA . ARG A 1 200 ? -14.284 11.865 -40.807 1.00 53.72 200 ARG A CA 1
ATOM 1573 C C . ARG A 1 200 ? -12.927 12.139 -41.472 1.00 53.72 200 ARG A C 1
ATOM 1575 O O . ARG A 1 200 ? -11.953 11.436 -41.213 1.00 53.72 200 ARG A O 1
ATOM 1582 N N . LYS A 1 201 ? -12.860 13.146 -42.351 1.00 51.38 201 LYS A N 1
ATOM 1583 C CA . LYS A 1 201 ? -11.600 13.613 -42.948 1.00 51.38 201 LYS A CA 1
ATOM 1584 C C . LYS A 1 201 ? -10.866 14.465 -41.914 1.00 51.38 201 LYS A C 1
ATOM 1586 O O . LYS A 1 201 ? -11.386 15.490 -41.492 1.00 51.38 201 LYS A O 1
ATOM 1591 N N . ARG A 1 202 ? -9.655 14.056 -41.531 1.00 53.81 202 ARG A N 1
ATOM 1592 C CA . ARG A 1 202 ? -8.728 14.887 -40.752 1.00 53.81 202 ARG A CA 1
ATOM 1593 C C . ARG A 1 202 ? -8.355 16.102 -41.608 1.00 53.81 202 ARG A C 1
ATOM 1595 O O . ARG A 1 202 ? -7.620 15.958 -42.584 1.00 53.81 202 ARG A O 1
ATOM 1602 N N . VAL A 1 203 ? -8.921 17.265 -41.294 1.00 63.56 203 VAL A N 1
ATOM 1603 C CA . VAL A 1 203 ? -8.630 18.519 -41.999 1.00 63.56 203 VAL A CA 1
ATOM 1604 C C . VAL A 1 203 ? -7.207 18.935 -41.639 1.00 63.56 203 VAL A C 1
ATOM 1606 O O . VAL A 1 203 ? -6.877 19.114 -40.469 1.00 63.56 203 VAL A O 1
ATOM 1609 N N . LYS A 1 204 ? -6.333 19.024 -42.645 1.00 66.94 204 LYS A N 1
ATOM 1610 C CA . LYS A 1 204 ? -4.968 19.519 -42.469 1.00 66.94 204 LYS A CA 1
ATOM 1611 C C . LYS A 1 204 ? -5.024 21.040 -42.542 1.00 66.94 204 LYS A C 1
ATOM 1613 O O . LYS A 1 204 ? -5.264 21.582 -43.615 1.00 66.94 204 LYS A O 1
ATOM 1618 N N . ILE A 1 205 ? -4.852 21.696 -41.400 1.00 78.56 205 ILE A N 1
ATOM 1619 C CA . ILE A 1 205 ? -4.907 23.156 -41.302 1.00 78.56 205 ILE A CA 1
ATOM 1620 C C . ILE A 1 205 ? -3.699 23.750 -42.061 1.00 78.56 205 ILE A C 1
ATOM 1622 O O . ILE A 1 205 ? -2.568 23.301 -41.835 1.00 78.56 205 ILE A O 1
ATOM 1626 N N . PRO A 1 206 ? -3.920 24.698 -42.993 1.00 80.81 206 PRO A N 1
ATOM 1627 C CA . PRO A 1 206 ? -2.862 25.441 -43.679 1.00 80.81 206 PRO A CA 1
ATOM 1628 C C . PRO A 1 206 ? -1.894 26.137 -42.711 1.00 80.81 206 PRO A C 1
ATOM 1630 O O . PRO A 1 206 ? -2.304 26.625 -41.661 1.00 80.81 206 PRO A O 1
ATOM 1633 N N . LYS A 1 207 ? -0.605 26.211 -43.073 1.00 82.25 207 LYS A N 1
ATOM 1634 C CA . LYS A 1 207 ? 0.461 26.738 -42.196 1.00 82.25 207 LYS A CA 1
ATOM 1635 C C . LYS A 1 207 ? 0.206 28.175 -41.723 1.00 82.25 207 LYS A C 1
ATOM 1637 O O . LYS A 1 207 ? 0.315 28.422 -40.530 1.00 82.25 207 LYS A O 1
ATOM 1642 N N . HIS A 1 208 ? -0.240 29.056 -42.620 1.00 83.19 208 HIS A N 1
ATOM 1643 C CA . HIS A 1 208 ? -0.490 30.466 -42.296 1.00 83.19 208 HIS A CA 1
ATOM 1644 C C . HIS A 1 208 ? -1.569 30.657 -41.213 1.00 83.19 208 HIS A C 1
ATOM 1646 O O . HIS A 1 208 ? -1.448 31.540 -40.373 1.00 83.19 208 HIS A O 1
ATOM 1652 N N . LEU A 1 209 ? -2.590 29.791 -41.165 1.00 86.94 209 LEU A N 1
ATOM 1653 C CA . LEU A 1 209 ? -3.617 29.831 -40.113 1.00 86.94 209 LEU A CA 1
ATOM 1654 C C . LEU A 1 209 ? -3.055 29.385 -38.761 1.00 86.94 209 LEU A C 1
ATOM 1656 O O . LEU A 1 209 ? -3.392 29.950 -37.726 1.00 86.94 209 LEU A O 1
ATOM 1660 N N . LYS A 1 210 ? -2.161 28.389 -38.770 1.00 86.56 210 LYS A N 1
ATOM 1661 C CA . LYS A 1 210 ? -1.486 27.924 -37.554 1.00 86.56 210 LYS A CA 1
ATOM 1662 C C . LYS A 1 210 ? -0.546 28.995 -36.995 1.00 86.56 210 LYS A C 1
ATOM 1664 O O . LYS A 1 210 ? -0.472 29.160 -35.783 1.00 86.56 210 LYS A O 1
ATOM 1669 N N . GLU A 1 211 ? 0.148 29.709 -37.874 1.00 86.56 211 GLU A N 1
ATOM 1670 C CA . GLU A 1 211 ? 1.030 30.825 -37.520 1.00 86.56 211 GLU A CA 1
ATOM 1671 C C . GLU A 1 211 ? 0.237 32.017 -36.965 1.00 86.56 211 GLU A C 1
ATOM 1673 O O . GLU A 1 211 ? 0.615 32.553 -35.927 1.00 86.56 211 GLU A O 1
ATOM 1678 N N . HIS A 1 212 ? -0.909 32.360 -37.565 1.00 86.88 212 HIS A N 1
ATOM 1679 C CA . HIS A 1 212 ? -1.785 33.430 -37.074 1.00 86.88 212 HIS A CA 1
ATOM 1680 C C . HIS A 1 212 ? -2.333 33.153 -35.665 1.00 86.88 212 HIS A C 1
ATOM 1682 O O . HIS A 1 212 ? -2.276 34.019 -34.797 1.00 86.88 212 HIS A O 1
ATOM 1688 N N . TRP A 1 213 ? -2.824 31.938 -35.399 1.00 87.69 213 TRP A N 1
ATOM 1689 C CA . TRP A 1 213 ? -3.329 31.583 -34.065 1.00 87.69 213 TRP A CA 1
ATOM 1690 C C . TRP A 1 213 ? -2.224 31.549 -33.004 1.00 87.69 213 TRP A C 1
ATOM 1692 O O . TRP A 1 213 ? -2.450 31.948 -31.867 1.00 87.69 213 TRP A O 1
ATOM 1702 N N . LEU A 1 214 ? -1.011 31.122 -33.373 1.00 87.31 214 LEU A N 1
ATOM 1703 C CA . LEU A 1 214 ? 0.152 31.190 -32.482 1.00 87.31 214 LEU A CA 1
ATOM 1704 C C . LEU A 1 214 ? 0.560 32.635 -32.175 1.00 87.31 214 LEU A C 1
ATOM 1706 O O . LEU A 1 214 ? 0.990 32.911 -31.058 1.00 87.31 214 LEU A O 1
ATOM 1710 N N . ALA A 1 215 ? 0.430 33.548 -33.139 1.00 84.19 215 ALA A N 1
ATOM 1711 C CA . ALA A 1 215 ? 0.673 34.970 -32.921 1.00 84.19 215 ALA A CA 1
ATOM 1712 C C . ALA A 1 215 ? -0.386 35.594 -31.995 1.00 84.19 215 ALA A C 1
ATOM 1714 O O . ALA A 1 215 ? -0.024 36.331 -31.084 1.00 84.19 215 ALA A O 1
ATOM 1715 N N . GLN A 1 216 ? -1.667 35.239 -32.157 1.00 85.00 216 GLN A N 1
ATOM 1716 C CA . GLN A 1 216 ? -2.737 35.690 -31.254 1.00 85.00 216 GLN A CA 1
ATOM 1717 C C . GLN A 1 216 ? -2.513 35.230 -29.810 1.00 85.00 216 GLN A C 1
ATOM 1719 O O . GLN A 1 216 ? -2.567 36.053 -28.903 1.00 85.00 216 GLN A O 1
ATOM 1724 N N . LEU A 1 217 ? -2.163 33.956 -29.606 1.00 83.88 217 LEU A N 1
ATOM 1725 C CA . LEU A 1 217 ? -1.866 33.422 -28.273 1.00 83.88 217 LEU A CA 1
ATOM 1726 C C . LEU A 1 217 ? -0.675 34.131 -27.616 1.00 83.88 217 LEU A C 1
ATOM 1728 O O . LEU A 1 217 ? -0.702 34.404 -26.422 1.00 83.88 217 LEU A O 1
ATOM 1732 N N . LYS A 1 218 ? 0.366 34.459 -28.392 1.00 79.00 218 LYS A N 1
ATOM 1733 C CA . LYS A 1 218 ? 1.518 35.212 -27.876 1.00 79.00 218 LYS A CA 1
ATOM 1734 C C . LYS A 1 218 ? 1.125 36.623 -27.447 1.00 79.00 218 LYS A C 1
ATOM 1736 O O . LYS A 1 218 ? 1.522 37.042 -26.364 1.00 79.00 218 LYS A O 1
ATOM 1741 N N . ASN A 1 219 ? 0.309 37.309 -28.244 1.00 75.69 219 ASN A N 1
ATOM 1742 C CA . ASN A 1 219 ? -0.156 38.659 -27.928 1.00 75.69 219 ASN A CA 1
ATOM 1743 C C . ASN A 1 219 ? -1.063 38.686 -26.685 1.00 75.69 219 ASN A C 1
ATOM 1745 O O . ASN A 1 219 ? -0.965 39.605 -25.875 1.00 75.69 219 ASN A O 1
ATOM 1749 N N . GLU A 1 220 ? -1.901 37.664 -26.493 1.00 74.50 220 GLU A N 1
ATOM 1750 C CA . GLU A 1 220 ? -2.698 37.504 -25.270 1.00 74.50 220 GLU A CA 1
ATOM 1751 C C . GLU A 1 220 ? -1.805 37.256 -24.048 1.00 74.50 220 GLU A C 1
ATOM 1753 O O . GLU A 1 220 ? -1.998 37.890 -23.016 1.00 74.50 220 GLU A O 1
ATOM 1758 N N . THR A 1 221 ? -0.766 36.419 -24.163 1.00 72.06 221 THR A N 1
ATOM 1759 C CA . THR A 1 221 ? 0.161 36.179 -23.041 1.00 72.06 221 THR A CA 1
ATOM 1760 C C . THR A 1 221 ? 0.996 37.403 -22.664 1.00 72.06 221 THR A C 1
ATOM 1762 O O . THR A 1 221 ? 1.249 37.617 -21.483 1.00 72.06 221 THR A O 1
ATOM 1765 N N . THR A 1 222 ? 1.387 38.243 -23.628 1.00 69.19 222 THR A N 1
ATOM 1766 C CA . THR A 1 222 ? 2.134 39.480 -23.342 1.00 69.19 222 THR A CA 1
ATOM 1767 C C . THR A 1 222 ? 1.272 40.548 -22.673 1.00 69.19 222 THR A C 1
ATOM 1769 O O . THR A 1 222 ? 1.786 41.327 -21.879 1.00 69.19 222 THR A O 1
ATOM 1772 N N . ASN A 1 223 ? -0.036 40.553 -22.947 1.00 65.50 223 ASN A N 1
ATOM 1773 C CA . ASN A 1 223 ? -0.986 41.499 -22.356 1.00 65.50 223 ASN A CA 1
ATOM 1774 C C . ASN A 1 223 ? -1.436 41.095 -20.936 1.00 65.50 223 ASN A C 1
ATOM 1776 O O . ASN A 1 223 ? -2.042 41.891 -20.237 1.00 65.50 223 ASN A O 1
ATOM 1780 N N . ILE A 1 224 ? -1.157 39.854 -20.518 1.00 67.19 224 ILE A N 1
ATOM 1781 C CA . ILE A 1 224 ? -1.427 39.343 -19.160 1.00 67.19 224 ILE A CA 1
ATOM 1782 C C . ILE A 1 224 ? -0.198 39.512 -18.242 1.00 67.19 224 ILE A C 1
ATOM 1784 O O . ILE A 1 224 ? -0.327 39.466 -17.023 1.00 67.19 224 ILE A O 1
ATOM 1788 N N . MET A 1 225 ? 1.000 39.696 -18.814 1.00 53.97 225 MET A N 1
ATOM 1789 C CA . MET A 1 225 ? 2.265 39.867 -18.078 1.00 53.97 225 MET A CA 1
ATOM 1790 C C . MET A 1 225 ? 2.766 41.323 -18.019 1.00 53.97 225 MET A C 1
ATOM 1792 O O . MET A 1 225 ? 3.869 41.549 -17.522 1.00 53.97 225 MET A O 1
ATOM 1796 N N . SER A 1 226 ? 1.985 42.281 -18.528 1.00 50.59 226 SER A N 1
ATOM 1797 C CA . SER A 1 226 ? 2.197 43.730 -18.363 1.00 50.59 226 SER A CA 1
ATOM 1798 C C . SER A 1 226 ? 1.144 44.287 -17.415 1.00 50.59 226 SER A C 1
ATOM 1800 O O . SER A 1 226 ? 1.487 45.203 -16.640 1.00 50.59 226 SER A O 1
#

InterPro domains:
  IPR006984 Fcf1/UTP23 [PF04900] (23-120)
  IPR029060 PIN-like domain superfamily [SSF88723] (12-122)
  IPR057776 UTP23, sensor motif region [PF24779] (165-183)

Sequence (226 aa):
MLSSTAEDGEIENQVNIREQIPKYLEAEVKLLTTQCVIIEAEKLGSSVFGALMIVKQFGTHKCGHNDKPVPASVCLLSMLGGANSNRYFIATQDRELQKSASTIPGTPVLFLHQKTPTLQPPSEISTAKAKKHTMTLFDVRKHEEESFKTLRKKFGVLDKEDNIKKRKKKKGPNPLSCKKKQKKSVVVEHKEELKKKRKR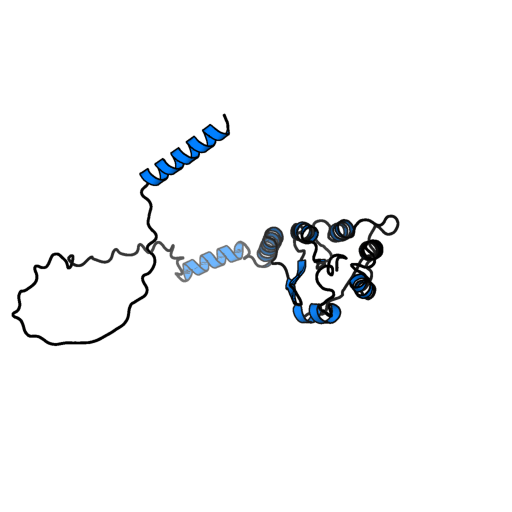KRVKIPKHLKEHWLAQLKNETTNIMS